Protein AF-A0AAV8UJL8-F1 (afdb_monomer_lite)

Secondary structure (DSSP, 8-state):
--------------HHHHHHHHHHHHHHHHHHHHH-HHHHHHHHHHHHTT----GGGEEEE---TT-SEEE-TTS-EEEETTT--SHHHHHHHHHHHHHHHHHHHHH---TTSHHHHHHHHHHHHHHSSTT-HHHHHHTT----TTHHHHHHHHHHHHHHHT-GGGTTS-HHHHHHHHHHHHHH--TTSSS--

Foldseek 3Di:
DDDDDDDPDPPDDDPVRQVVLQVVLVVLLVCLCVPPPLLVVLQVQCVVLVNHDDSVLEGEDADDLLDQWAQDPVRGIYGHSVNQDDSLSSQLSSQLRSLVSNCCRNVVQDLLALLSLLLSLLQSLQASCCQPPVNVVVVVNPDDPCSSLVSSLVRSLSVSVPDPSPPVDRSNVSNVVNNVVSNPPNPPDPHRD

Organism: NCBI:txid101924

pLDDT: mean 88.95, std 16.03, range [29.56, 98.69]

Structure (mmCIF, N/CA/C/O backbone):
data_AF-A0AAV8UJL8-F1
#
_entry.id   AF-A0AAV8UJL8-F1
#
loop_
_atom_site.group_PDB
_atom_site.id
_atom_site.type_symbol
_atom_site.label_atom_id
_atom_site.label_alt_id
_atom_site.label_comp_id
_atom_site.label_asym_id
_atom_site.label_entity_id
_atom_site.label_seq_id
_atom_site.pdbx_PDB_ins_code
_atom_site.Cartn_x
_atom_site.Cartn_y
_atom_site.Cartn_z
_atom_site.occupancy
_atom_site.B_iso_or_equiv
_atom_site.auth_seq_id
_atom_site.auth_comp_id
_atom_site.auth_asym_id
_atom_site.auth_atom_id
_atom_site.pdbx_PDB_model_num
ATOM 1 N N . MET A 1 1 ? 43.374 5.672 29.279 1.00 34.59 1 MET A N 1
ATOM 2 C CA . MET A 1 1 ? 42.646 6.904 28.907 1.00 34.59 1 MET A CA 1
ATOM 3 C C . MET A 1 1 ? 42.048 6.621 27.535 1.00 34.59 1 MET A C 1
ATOM 5 O O . MET A 1 1 ? 42.810 6.503 26.591 1.00 34.59 1 MET A O 1
ATOM 9 N N . SER A 1 2 ? 40.849 6.029 27.505 1.00 35.47 2 SER A N 1
ATOM 10 C CA . SER A 1 2 ? 39.562 6.720 27.250 1.00 35.47 2 SER A CA 1
ATOM 11 C C . SER A 1 2 ? 39.528 7.227 25.806 1.00 35.47 2 SER A C 1
ATOM 13 O O . SER A 1 2 ? 40.303 8.110 25.477 1.00 35.47 2 SER A O 1
ATOM 15 N N . GLY A 1 3 ? 38.774 6.645 24.879 1.00 29.56 3 GLY A N 1
ATOM 16 C CA . GLY A 1 3 ? 37.312 6.516 24.801 1.00 29.56 3 GLY A CA 1
ATOM 17 C C . GLY A 1 3 ? 36.949 6.729 23.311 1.00 29.56 3 GLY A C 1
ATOM 18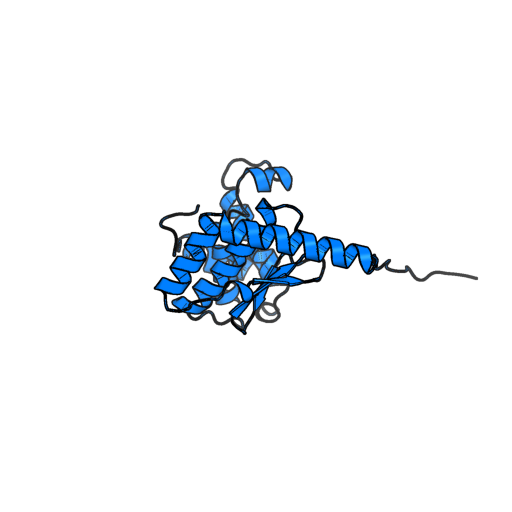 O O . GLY A 1 3 ? 37.792 7.186 22.552 1.00 29.56 3 GLY A O 1
ATOM 19 N N . GLY A 1 4 ? 35.778 6.411 22.782 1.00 30.20 4 GLY A N 1
ATOM 20 C CA . GLY A 1 4 ? 34.559 5.876 23.353 1.00 30.20 4 GLY A CA 1
ATOM 21 C C . GLY A 1 4 ? 33.731 5.254 22.225 1.00 30.20 4 GLY A C 1
ATOM 22 O O . GLY A 1 4 ? 33.825 5.650 21.067 1.00 30.20 4 GLY A O 1
ATOM 23 N N . GLU A 1 5 ? 32.954 4.248 22.593 1.00 33.75 5 GLU A N 1
ATOM 24 C CA . GLU A 1 5 ? 32.043 3.525 21.718 1.00 33.75 5 GLU A CA 1
ATOM 25 C C . GLU A 1 5 ? 30.691 4.251 21.721 1.00 33.75 5 GLU A C 1
ATOM 27 O O . GLU A 1 5 ? 30.054 4.402 22.773 1.00 33.75 5 GLU A O 1
ATOM 32 N N . GLU A 1 6 ? 30.276 4.770 20.564 1.00 34.97 6 GLU A N 1
ATOM 33 C CA . GLU A 1 6 ? 28.964 5.392 20.389 1.00 34.97 6 GLU A CA 1
ATOM 34 C C . GLU A 1 6 ? 27.868 4.328 20.513 1.00 34.97 6 GLU A C 1
ATOM 36 O O . GLU A 1 6 ? 27.565 3.566 19.596 1.00 34.97 6 GLU A O 1
ATOM 41 N N . ARG A 1 7 ? 27.249 4.284 21.695 1.00 37.88 7 ARG A N 1
ATOM 42 C CA . ARG A 1 7 ? 26.023 3.530 21.956 1.00 37.88 7 ARG A CA 1
ATOM 43 C C . ARG A 1 7 ? 24.888 4.070 21.085 1.00 37.88 7 ARG A C 1
ATOM 45 O O . ARG A 1 7 ? 24.269 5.081 21.419 1.00 37.88 7 ARG A O 1
ATOM 52 N N . HIS A 1 8 ? 24.555 3.330 20.031 1.00 34.75 8 HIS A N 1
ATOM 53 C CA . HIS A 1 8 ? 23.239 3.375 19.401 1.00 34.75 8 HIS A CA 1
ATOM 54 C C . HIS A 1 8 ? 22.172 3.098 20.474 1.00 34.75 8 HIS A C 1
ATOM 56 O O . HIS A 1 8 ? 22.005 1.969 20.936 1.00 34.75 8 HIS A O 1
ATOM 62 N N . LYS A 1 9 ? 21.457 4.140 20.908 1.00 33.69 9 LYS A N 1
ATOM 63 C CA . LYS A 1 9 ? 20.280 3.991 21.767 1.00 33.69 9 LYS A CA 1
ATOM 64 C C . LYS A 1 9 ? 19.162 3.354 20.944 1.00 33.69 9 LYS A C 1
ATOM 66 O O . LYS A 1 9 ? 18.449 4.046 20.224 1.00 33.69 9 LYS A O 1
ATOM 71 N N . VAL A 1 10 ? 19.001 2.039 21.067 1.00 41.28 10 VAL A N 1
ATOM 72 C CA . VAL A 1 10 ? 17.728 1.380 20.764 1.00 41.28 10 VAL A CA 1
ATOM 73 C C . VAL A 1 10 ? 16.716 1.970 21.742 1.00 41.28 10 VAL A C 1
ATOM 75 O O . VAL A 1 10 ? 16.825 1.759 22.949 1.00 41.28 10 VAL A O 1
ATOM 78 N N . TYR A 1 11 ? 15.786 2.783 21.245 1.00 41.38 11 TYR A N 1
ATOM 79 C CA . TYR A 1 11 ? 14.644 3.246 22.029 1.00 41.38 11 TYR A CA 1
ATOM 80 C C . TYR A 1 11 ? 13.774 2.016 22.321 1.00 41.38 11 TYR A C 1
ATOM 82 O O . TYR A 1 11 ? 12.950 1.620 21.505 1.00 41.38 11 TYR A O 1
ATOM 90 N N . GLN A 1 12 ? 14.029 1.353 23.448 1.00 47.81 12 GLN A N 1
ATOM 91 C CA . GLN A 1 12 ? 13.168 0.292 23.955 1.00 47.81 12 GLN A CA 1
ATOM 92 C C . GLN A 1 12 ? 11.939 0.963 24.569 1.00 47.81 12 GLN A C 1
ATOM 94 O O . GLN A 1 12 ? 12.034 1.643 25.592 1.00 47.81 12 GLN A O 1
ATOM 99 N N . THR A 1 13 ? 10.796 0.839 23.904 1.00 57.44 13 THR A N 1
ATOM 100 C CA . THR A 1 13 ? 9.491 1.135 24.495 1.00 57.44 13 THR A CA 1
ATOM 101 C C . THR A 1 13 ? 9.203 0.107 25.593 1.00 57.44 13 THR A C 1
ATOM 103 O O . THR A 1 13 ? 9.674 -1.029 25.535 1.00 57.44 13 THR A O 1
ATOM 106 N N . SER A 1 14 ? 8.522 0.515 26.668 1.00 68.88 14 SER A N 1
ATOM 107 C CA . SER A 1 14 ? 8.181 -0.414 27.751 1.00 68.88 14 SER A CA 1
ATOM 108 C C . SER A 1 14 ? 7.112 -1.413 27.283 1.00 68.88 14 SER A C 1
ATOM 110 O O . SER A 1 14 ? 6.285 -1.045 26.446 1.00 68.88 14 SER A O 1
ATOM 112 N N . PRO A 1 15 ? 7.041 -2.627 27.864 1.00 72.62 15 PRO A N 1
ATOM 113 C CA . PRO A 1 15 ? 5.999 -3.605 27.531 1.00 72.62 15 PRO A CA 1
ATOM 114 C C . PRO A 1 15 ? 4.567 -3.043 27.621 1.00 72.62 15 PRO A C 1
ATOM 116 O O . PRO A 1 15 ? 3.719 -3.346 26.788 1.00 72.62 15 PRO A O 1
ATOM 119 N N . GLU A 1 16 ? 4.310 -2.152 28.584 1.00 71.94 16 GLU A N 1
ATOM 120 C CA . GLU A 1 16 ? 3.024 -1.452 28.726 1.00 71.94 16 GLU A CA 1
ATOM 121 C C . GLU A 1 16 ? 2.759 -0.432 27.604 1.00 71.94 16 GLU A C 1
ATOM 123 O O . GLU A 1 16 ? 1.610 -0.180 27.235 1.00 71.94 16 GLU A O 1
ATOM 128 N N . GLY A 1 17 ? 3.810 0.208 27.080 1.00 77.25 17 GLY A N 1
ATOM 129 C CA . GLY A 1 17 ? 3.713 1.103 25.928 1.00 77.25 17 GLY A CA 1
ATOM 130 C C . GLY A 1 17 ? 3.365 0.332 24.658 1.00 77.25 17 GLY A C 1
ATOM 131 O O . GLY A 1 17 ? 2.500 0.765 23.896 1.00 77.25 17 GLY A O 1
ATOM 132 N N . ASP A 1 18 ? 3.973 -0.839 24.487 1.00 84.06 18 ASP A N 1
ATOM 133 C CA . ASP A 1 18 ? 3.747 -1.731 23.350 1.00 84.06 18 ASP A CA 1
ATOM 134 C C . ASP A 1 18 ? 2.306 -2.259 23.328 1.00 84.06 18 ASP A C 1
ATOM 136 O O . ASP A 1 18 ? 1.616 -2.180 22.308 1.00 84.06 18 ASP A O 1
ATOM 140 N N . GLU A 1 19 ? 1.788 -2.691 24.479 1.00 91.62 19 GLU A N 1
ATOM 141 C CA . GLU A 1 19 ? 0.403 -3.159 24.606 1.00 91.62 19 GLU A CA 1
ATOM 142 C C . GLU A 1 19 ? -0.624 -2.063 24.265 1.00 91.62 19 GLU A C 1
ATOM 144 O O . GLU A 1 19 ? -1.629 -2.317 23.587 1.00 91.62 19 GLU A O 1
ATOM 149 N N . LYS A 1 20 ? -0.364 -0.812 24.672 1.00 94.81 20 LYS A N 1
ATOM 150 C CA . LYS A 1 20 ? -1.228 0.334 24.339 1.00 94.81 20 LYS A CA 1
ATOM 151 C C . LYS A 1 20 ? -1.249 0.621 22.841 1.00 94.81 20 LYS A C 1
ATOM 153 O O . LYS A 1 20 ? -2.326 0.868 22.291 1.00 94.81 20 LYS A O 1
ATOM 158 N N . LEU A 1 21 ? -0.091 0.585 22.181 1.00 95.81 21 LEU A N 1
ATOM 159 C CA . LEU A 1 21 ? 0.015 0.793 20.735 1.00 95.81 21 LEU A CA 1
ATOM 160 C C . LEU A 1 21 ? -0.731 -0.301 19.967 1.00 95.81 21 LEU A C 1
ATOM 162 O O . LEU A 1 21 ? -1.520 0.008 19.072 1.00 95.81 21 LEU A O 1
ATOM 166 N N . LEU A 1 22 ? -0.549 -1.565 20.356 1.00 96.81 22 LEU A N 1
ATOM 167 C CA . LEU A 1 22 ? -1.269 -2.701 19.776 1.00 96.81 22 LEU A CA 1
ATOM 168 C C . LEU A 1 22 ? -2.784 -2.548 19.937 1.00 96.81 22 LEU A C 1
ATOM 170 O O . LEU A 1 22 ? -3.518 -2.603 18.951 1.00 96.81 22 LEU A O 1
ATOM 174 N N . THR A 1 23 ? -3.254 -2.269 21.154 1.00 97.50 23 THR A N 1
ATOM 175 C CA . THR A 1 23 ? -4.683 -2.070 21.445 1.00 97.50 23 THR A CA 1
ATOM 176 C C . THR A 1 23 ? -5.277 -0.941 20.603 1.00 97.50 23 THR A C 1
ATOM 178 O O . THR A 1 23 ? -6.363 -1.070 20.028 1.00 97.50 23 THR A O 1
ATOM 181 N N . GLN A 1 24 ? -4.554 0.173 20.483 1.00 98.06 24 GLN A N 1
ATOM 182 C CA . GLN A 1 24 ? -4.994 1.316 19.693 1.00 98.06 24 GLN A CA 1
ATOM 183 C C . GLN A 1 24 ? -5.024 1.001 18.190 1.00 98.06 24 GLN A C 1
ATOM 185 O O . GLN A 1 24 ? -5.982 1.381 17.508 1.00 98.06 24 GLN A O 1
ATOM 190 N N . CYS A 1 25 ? -4.024 0.283 17.678 1.00 98.38 25 CYS A N 1
ATOM 191 C CA . CYS A 1 25 ? -3.993 -0.171 16.292 1.00 98.38 25 CYS A CA 1
ATOM 192 C C . CYS A 1 25 ? -5.176 -1.096 15.984 1.00 98.38 25 CYS A C 1
ATOM 194 O O . CYS A 1 25 ? -5.884 -0.864 15.006 1.00 98.38 25 CYS A O 1
ATOM 196 N N . MET A 1 26 ? -5.466 -2.070 16.853 1.00 98.31 26 MET A N 1
ATOM 197 C CA . MET A 1 26 ? -6.594 -2.997 16.683 1.00 98.31 26 MET A CA 1
ATOM 198 C C . MET A 1 26 ? -7.935 -2.252 16.657 1.00 98.31 26 MET A C 1
ATOM 200 O O . MET A 1 26 ? -8.765 -2.495 15.783 1.00 98.31 26 MET A O 1
ATOM 204 N N . LYS A 1 27 ? -8.117 -1.249 17.528 1.00 98.44 27 LYS A N 1
ATOM 205 C CA . LYS A 1 27 ? -9.301 -0.375 17.504 1.00 98.44 27 LYS A CA 1
ATOM 206 C C . LYS A 1 27 ? -9.439 0.382 16.179 1.00 98.44 27 LYS A C 1
ATOM 208 O O . LYS A 1 27 ? -10.543 0.475 15.637 1.00 98.44 27 LYS A O 1
ATOM 213 N N . TRP A 1 28 ? -8.346 0.943 15.660 1.00 98.69 28 TRP A N 1
ATOM 214 C CA . TRP A 1 28 ? -8.361 1.637 14.369 1.00 98.69 28 TRP A CA 1
ATOM 215 C C . TRP A 1 28 ? -8.604 0.683 13.200 1.00 98.69 28 TRP A C 1
ATOM 217 O O . TRP A 1 28 ? -9.363 1.032 12.294 1.00 98.69 28 TRP A O 1
ATOM 227 N N . ARG A 1 29 ? -8.026 -0.521 13.235 1.00 98.56 29 ARG A N 1
ATOM 228 C CA . ARG A 1 29 ? -8.275 -1.590 12.265 1.00 98.56 29 ARG A CA 1
ATOM 229 C C . ARG A 1 29 ? -9.763 -1.925 12.208 1.00 98.56 29 ARG A C 1
ATOM 231 O O . ARG A 1 29 ? -10.359 -1.846 11.139 1.00 98.56 29 ARG A O 1
ATOM 238 N N . ASP A 1 30 ? -10.380 -2.222 13.348 1.00 98.56 30 ASP A N 1
ATOM 239 C CA . ASP A 1 30 ? -11.796 -2.614 13.413 1.00 98.56 30 ASP A CA 1
ATOM 240 C C . ASP A 1 30 ? -12.714 -1.495 12.923 1.00 98.56 30 ASP A C 1
ATOM 242 O O . ASP A 1 30 ? -13.712 -1.717 12.232 1.00 98.56 30 ASP A O 1
ATOM 246 N N . GLN A 1 31 ? -12.362 -0.252 13.249 1.00 98.56 31 GLN A N 1
ATOM 247 C CA . GLN A 1 31 ? -13.075 0.905 12.741 1.00 98.56 31 GLN A CA 1
ATOM 248 C C . GLN A 1 31 ? -12.917 1.064 11.221 1.00 98.56 31 GLN A C 1
ATOM 250 O O . GLN A 1 31 ? -13.910 1.394 10.570 1.00 98.56 31 GLN A O 1
ATOM 255 N N . ALA A 1 32 ? -11.729 0.826 10.659 1.00 98.56 32 ALA A N 1
ATOM 256 C CA . ALA A 1 32 ? -11.491 0.882 9.217 1.00 98.56 32 ALA A CA 1
ATOM 257 C C . ALA A 1 32 ? -12.317 -0.188 8.487 1.00 98.56 32 ALA A C 1
ATOM 259 O O . ALA A 1 32 ? -13.111 0.153 7.615 1.00 98.56 32 ALA A O 1
ATOM 260 N N . LEU A 1 33 ? -12.253 -1.445 8.935 1.00 98.50 33 LEU A N 1
ATOM 261 C CA . LEU A 1 33 ? -13.049 -2.557 8.396 1.00 98.50 33 LEU A CA 1
ATOM 262 C C . LEU A 1 33 ? -14.559 -2.254 8.397 1.00 98.50 33 LEU A C 1
ATOM 264 O O . LEU A 1 33 ? -15.284 -2.550 7.445 1.00 98.50 33 LEU A O 1
ATOM 268 N N . ARG A 1 34 ? -15.053 -1.617 9.464 1.00 98.25 34 ARG A N 1
ATOM 269 C CA . ARG A 1 34 ? -16.485 -1.350 9.642 1.00 98.25 34 ARG A CA 1
ATOM 270 C C . ARG A 1 34 ? -16.995 -0.084 8.955 1.00 98.25 34 ARG A C 1
ATOM 272 O O . ARG A 1 34 ? -18.180 -0.023 8.628 1.00 98.25 34 ARG A O 1
ATOM 279 N N . LYS A 1 35 ? -16.173 0.958 8.823 1.00 98.00 35 LYS A N 1
ATOM 280 C CA . LYS A 1 35 ? -16.638 2.293 8.400 1.00 98.00 35 LYS A CA 1
ATOM 281 C C . LYS A 1 35 ? -15.983 2.817 7.131 1.00 98.00 35 LYS A C 1
ATOM 283 O O . LYS A 1 35 ? -16.592 3.662 6.477 1.00 98.00 35 LYS A O 1
ATOM 288 N N . ASP A 1 36 ? -14.767 2.389 6.814 1.00 98.31 36 ASP A N 1
ATOM 289 C CA . ASP A 1 36 ? -14.050 2.918 5.662 1.00 98.31 36 ASP A CA 1
ATOM 290 C C . ASP A 1 36 ? -14.559 2.256 4.376 1.00 98.31 36 ASP A C 1
ATOM 292 O O . ASP A 1 36 ? -14.513 1.036 4.208 1.00 98.31 36 ASP A O 1
ATOM 296 N N . ARG A 1 37 ? -15.100 3.075 3.471 1.00 97.81 37 ARG A N 1
ATOM 297 C CA . ARG A 1 37 ? -15.728 2.591 2.236 1.00 97.81 37 ARG A CA 1
ATOM 298 C C . ARG A 1 37 ? -14.714 2.000 1.266 1.00 97.81 37 ARG A C 1
ATOM 300 O O . ARG A 1 37 ? -15.053 1.047 0.572 1.00 97.81 37 ARG A O 1
ATOM 307 N N . THR A 1 38 ? -13.495 2.531 1.234 1.00 98.00 38 THR A N 1
ATOM 308 C CA . THR A 1 38 ? -12.428 2.037 0.361 1.00 98.00 38 THR A CA 1
ATOM 309 C C . THR A 1 38 ? -11.937 0.681 0.853 1.00 98.00 38 THR A C 1
ATOM 311 O O . THR A 1 38 ? -11.812 -0.246 0.058 1.00 98.00 38 THR A O 1
ATOM 314 N N . VAL A 1 39 ? -11.756 0.521 2.168 1.00 98.50 39 VAL A N 1
ATOM 315 C CA . VAL A 1 39 ? -11.429 -0.780 2.775 1.00 98.50 39 VAL A CA 1
ATOM 316 C C . VAL A 1 39 ? -12.510 -1.812 2.450 1.00 98.50 39 VAL A C 1
ATOM 318 O O . VAL A 1 39 ? -12.205 -2.872 1.909 1.00 98.50 39 VAL A O 1
ATOM 321 N N . GLN A 1 40 ? -13.784 -1.496 2.702 1.00 98.50 40 GLN A N 1
ATOM 322 C CA . GLN A 1 40 ? -14.902 -2.401 2.396 1.00 98.50 40 GLN A CA 1
ATOM 323 C C . GLN A 1 40 ? -14.947 -2.793 0.918 1.00 98.50 40 GLN A C 1
ATOM 325 O O . GLN A 1 40 ? -15.150 -3.962 0.588 1.00 98.50 40 GLN A O 1
ATOM 330 N N . PHE A 1 41 ? -14.733 -1.823 0.031 1.00 98.31 41 PHE A N 1
ATOM 331 C CA . PHE A 1 41 ? -14.686 -2.049 -1.405 1.00 98.31 41 PHE A CA 1
ATOM 332 C C . PHE A 1 41 ? -13.557 -3.004 -1.809 1.00 98.31 41 PHE A C 1
ATOM 334 O O . PHE A 1 41 ? -13.769 -3.878 -2.651 1.00 98.31 41 PHE A O 1
ATOM 341 N N . MET A 1 42 ? -12.377 -2.891 -1.198 1.00 98.38 42 MET A N 1
ATOM 342 C CA . MET A 1 42 ? -11.259 -3.791 -1.482 1.00 98.38 42 MET A CA 1
ATOM 343 C C . MET A 1 42 ? -11.561 -5.234 -1.071 1.00 98.38 42 MET A C 1
ATOM 345 O O . MET A 1 42 ? -11.364 -6.139 -1.878 1.00 98.38 42 MET A O 1
ATOM 349 N N . PHE A 1 43 ? -12.140 -5.461 0.113 1.00 98.31 43 PHE A N 1
ATOM 350 C CA . PHE A 1 43 ? -12.587 -6.802 0.522 1.00 98.31 43 PHE A CA 1
ATOM 351 C C . PHE A 1 43 ? -13.639 -7.386 -0.433 1.00 98.31 43 PHE A C 1
ATOM 353 O O . PHE A 1 43 ? -13.564 -8.556 -0.804 1.00 98.31 43 PHE A O 1
ATOM 360 N N . GLN A 1 44 ? -14.595 -6.571 -0.887 1.00 97.94 44 GLN A N 1
ATOM 361 C CA . GLN A 1 44 ? -15.586 -6.997 -1.883 1.00 97.94 44 GLN A CA 1
ATOM 362 C C . GLN A 1 44 ? -14.950 -7.309 -3.242 1.00 97.94 44 GLN A C 1
ATOM 364 O O . GLN A 1 44 ? -15.420 -8.185 -3.964 1.00 97.94 44 GLN A O 1
ATOM 369 N N . SER A 1 45 ? -13.903 -6.583 -3.623 1.00 98.00 45 SER A N 1
ATOM 370 C CA . SER A 1 45 ? -13.196 -6.785 -4.890 1.00 98.00 45 SER A CA 1
ATOM 371 C C . SER A 1 45 ? -12.354 -8.057 -4.871 1.00 98.00 45 SER A C 1
ATOM 373 O O . SER A 1 45 ? -12.431 -8.835 -5.815 1.00 98.00 45 SER A O 1
ATOM 375 N N . LEU A 1 46 ? -11.661 -8.328 -3.763 1.00 97.62 46 LEU A N 1
ATOM 376 C CA . LEU A 1 46 ? -10.989 -9.604 -3.502 1.00 97.62 46 LEU A CA 1
ATOM 377 C C . LEU A 1 46 ? -11.966 -10.786 -3.573 1.00 97.62 46 LEU A C 1
ATOM 379 O O . LEU A 1 46 ? -11.722 -11.761 -4.280 1.00 97.62 46 LEU A O 1
ATOM 383 N N . ALA A 1 47 ? -13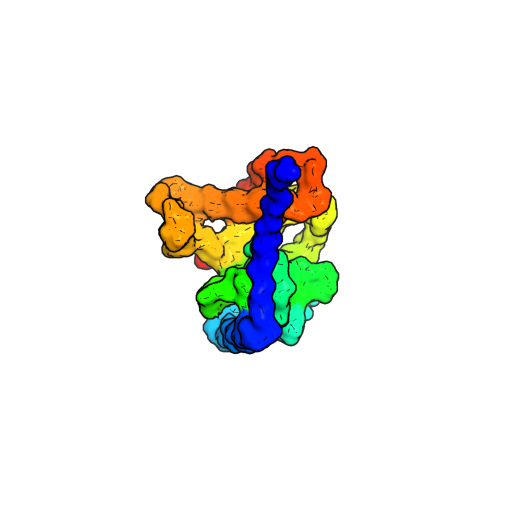.123 -10.677 -2.912 1.00 97.19 47 ALA A N 1
ATOM 384 C CA . ALA A 1 47 ? -14.150 -11.717 -2.966 1.00 97.19 47 ALA A CA 1
ATOM 385 C C . ALA A 1 47 ? -14.661 -11.960 -4.400 1.00 97.19 47 ALA A C 1
ATOM 387 O O . ALA A 1 47 ? -14.774 -13.108 -4.825 1.00 97.19 47 ALA A O 1
ATOM 388 N N . ARG A 1 48 ? -14.914 -10.893 -5.172 1.00 96.81 48 ARG A N 1
ATOM 389 C CA . ARG A 1 48 ? -15.343 -10.992 -6.581 1.00 96.81 48 ARG A CA 1
ATOM 390 C C . ARG A 1 48 ? -14.275 -11.587 -7.499 1.00 96.81 48 ARG A C 1
ATOM 392 O O . ARG A 1 48 ? -14.632 -12.262 -8.457 1.00 96.81 48 ARG A O 1
ATOM 399 N N . ALA A 1 49 ? -12.998 -11.360 -7.203 1.00 95.56 49 ALA A N 1
ATOM 400 C CA . ALA A 1 49 ? -11.875 -11.949 -7.928 1.00 95.56 49 ALA A CA 1
ATOM 401 C C . ALA A 1 49 ? -11.588 -13.413 -7.531 1.00 95.56 49 ALA A C 1
ATOM 403 O O . ALA A 1 49 ? -10.722 -14.045 -8.124 1.00 95.56 49 ALA A O 1
ATOM 404 N N . GLY A 1 50 ? -12.315 -13.972 -6.554 1.00 95.31 50 GLY A N 1
ATOM 405 C CA . GLY A 1 50 ? -12.154 -15.361 -6.111 1.00 95.31 50 GLY A CA 1
ATOM 406 C C . GLY A 1 50 ? -11.120 -15.568 -4.997 1.00 95.31 50 GLY A C 1
ATOM 407 O O . GLY A 1 50 ? -10.874 -16.704 -4.604 1.00 95.31 50 GLY A O 1
ATOM 408 N N . CYS A 1 51 ? -10.561 -14.498 -4.432 1.00 92.81 51 CYS A N 1
ATOM 409 C CA . CYS A 1 51 ? -9.555 -14.522 -3.365 1.00 92.81 51 CYS A CA 1
ATOM 410 C C . CYS A 1 51 ? -10.106 -13.920 -2.073 1.00 92.81 51 CYS A C 1
ATOM 412 O O . CYS A 1 51 ? -9.654 -12.888 -1.582 1.00 92.81 51 CYS A O 1
ATOM 414 N N . THR A 1 52 ? -11.126 -14.569 -1.511 1.00 93.06 52 THR A N 1
ATOM 415 C CA . THR A 1 52 ? -11.743 -14.100 -0.265 1.00 93.06 52 THR A CA 1
ATOM 416 C C . THR A 1 52 ? -10.720 -14.089 0.871 1.00 93.06 52 THR A C 1
ATOM 418 O O . THR A 1 52 ? -10.157 -15.126 1.219 1.00 93.06 52 THR A O 1
ATOM 421 N N . MET A 1 53 ? -10.531 -12.922 1.488 1.00 93.38 53 MET A N 1
ATOM 422 C CA . MET A 1 53 ? -9.682 -12.752 2.662 1.00 93.38 53 MET A CA 1
ATOM 423 C C . MET A 1 53 ? -10.559 -12.511 3.901 1.00 93.38 53 MET A C 1
ATOM 425 O O . MET A 1 53 ? -11.271 -11.505 3.945 1.00 93.38 53 MET A O 1
ATOM 429 N N . PRO A 1 54 ? -10.526 -13.397 4.913 1.00 95.19 54 PRO A N 1
ATOM 430 C CA . PRO A 1 54 ? -11.179 -13.144 6.193 1.00 95.19 54 PRO A CA 1
ATOM 431 C C . PRO A 1 54 ? -10.598 -11.898 6.865 1.00 95.19 54 PRO A C 1
ATOM 433 O O . PRO A 1 54 ? -9.386 -11.671 6.827 1.00 95.19 54 PRO A O 1
ATOM 436 N N . THR A 1 55 ? -11.439 -11.096 7.513 1.00 95.94 55 THR A N 1
ATOM 437 C CA . THR A 1 55 ? -11.004 -9.856 8.173 1.00 95.94 55 THR A CA 1
ATOM 438 C C . THR A 1 55 ? -10.023 -10.099 9.318 1.00 95.94 55 THR A C 1
ATOM 440 O O . THR A 1 55 ? -9.203 -9.239 9.626 1.00 95.94 55 THR A O 1
ATOM 443 N N . GLU A 1 56 ? -10.048 -11.294 9.903 1.00 96.44 56 GLU A N 1
ATOM 444 C CA . GLU A 1 56 ? -9.162 -11.754 10.974 1.00 96.44 56 GLU A CA 1
ATOM 445 C C . GLU A 1 56 ? -7.714 -11.910 10.496 1.00 96.44 56 GLU A C 1
ATOM 447 O O . GLU A 1 56 ? -6.794 -11.890 11.311 1.00 96.44 56 GLU A O 1
ATOM 452 N N . ARG A 1 57 ? -7.497 -12.024 9.177 1.00 96.44 57 ARG A N 1
ATOM 453 C CA . ARG A 1 57 ? -6.158 -12.017 8.576 1.00 96.44 57 ARG A CA 1
ATOM 454 C C . ARG A 1 57 ? -5.539 -10.624 8.500 1.00 96.44 57 ARG A C 1
ATOM 456 O O . ARG A 1 57 ? -4.383 -10.515 8.104 1.00 96.44 57 ARG A O 1
ATOM 463 N N . VAL A 1 58 ? -6.272 -9.582 8.895 1.00 98.12 58 VAL A N 1
ATOM 464 C CA . VAL A 1 58 ? -5.722 -8.246 9.126 1.00 98.12 58 VAL A CA 1
ATOM 465 C C . VAL A 1 58 ? -5.447 -8.076 10.613 1.00 98.12 58 VAL A C 1
ATOM 467 O O . VAL A 1 58 ? -6.363 -8.115 11.442 1.00 98.12 58 VAL A O 1
ATOM 470 N N . TRP A 1 59 ? -4.193 -7.854 10.985 1.00 96.88 59 TRP A N 1
ATOM 471 C CA . TRP A 1 59 ? -3.815 -7.778 12.393 1.00 96.88 59 TRP A CA 1
ATOM 472 C C . TRP A 1 59 ? -2.678 -6.792 12.650 1.00 96.88 59 TRP A C 1
ATOM 474 O O . TRP A 1 59 ? -1.983 -6.370 11.730 1.00 96.88 59 TRP A O 1
ATOM 484 N N . CYS A 1 60 ? -2.540 -6.377 13.909 1.00 97.62 60 CYS A N 1
ATOM 485 C CA . CYS A 1 60 ? -1.556 -5.384 14.323 1.00 97.62 60 CYS A CA 1
ATOM 486 C C . CYS A 1 60 ? -0.378 -6.018 15.059 1.00 97.62 60 CYS A C 1
ATOM 488 O O . CYS A 1 60 ? -0.588 -6.809 15.977 1.00 97.62 60 CYS A O 1
ATOM 490 N N . GLU A 1 61 ? 0.841 -5.610 14.717 1.00 95.62 61 GLU A N 1
ATOM 491 C CA . GLU A 1 61 ? 2.074 -6.111 15.331 1.00 95.62 61 GLU A CA 1
ATOM 492 C C . GLU A 1 61 ? 3.120 -5.004 15.505 1.00 95.62 61 GLU A C 1
ATOM 494 O O . GLU A 1 61 ? 3.007 -3.928 14.918 1.00 95.62 61 GLU A O 1
ATOM 499 N N . HIS A 1 62 ? 4.167 -5.283 16.284 1.00 94.94 62 HIS A N 1
ATOM 500 C CA . HIS A 1 62 ? 5.351 -4.428 16.354 1.00 94.94 62 HIS A CA 1
ATOM 501 C C . HIS A 1 62 ? 6.309 -4.735 15.201 1.00 94.94 62 H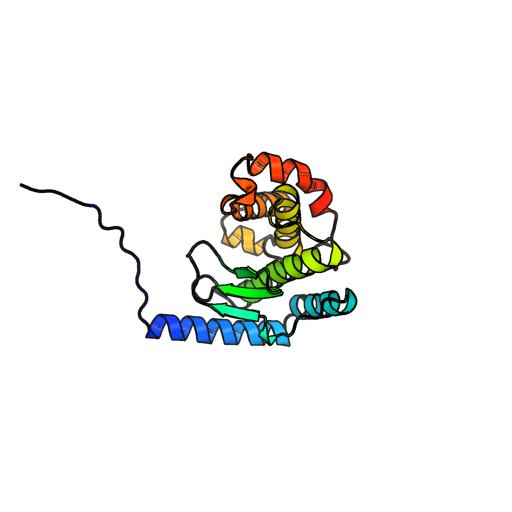IS A C 1
ATOM 503 O O . HIS A 1 62 ? 6.763 -5.867 15.052 1.00 94.94 62 HIS A O 1
ATOM 509 N N . CYS A 1 63 ? 6.664 -3.712 14.425 1.00 93.12 63 CYS A N 1
ATOM 510 C CA . CYS A 1 63 ? 7.535 -3.837 13.258 1.00 93.12 63 CYS A CA 1
ATOM 511 C C . CYS A 1 63 ? 8.812 -2.998 13.381 1.00 93.12 63 CYS A C 1
ATOM 513 O O . CYS A 1 63 ? 8.931 -2.100 14.217 1.00 93.12 63 CYS A O 1
ATOM 515 N N . SER A 1 64 ? 9.743 -3.212 12.447 1.00 89.56 64 SER A N 1
ATOM 516 C CA . SER A 1 64 ? 10.845 -2.275 12.192 1.00 89.56 64 SER A CA 1
ATOM 517 C C . SER A 1 64 ? 10.319 -0.847 11.940 1.00 89.56 64 SER A C 1
ATOM 519 O O . SER A 1 64 ? 9.298 -0.709 11.262 1.00 89.56 64 SER A O 1
ATOM 521 N N . PRO A 1 65 ? 11.007 0.224 12.394 1.00 84.75 65 PRO A N 1
ATOM 522 C CA . PRO A 1 65 ? 10.565 1.620 12.235 1.00 84.75 65 PRO A CA 1
ATOM 523 C C . PRO A 1 65 ? 10.289 2.081 10.795 1.00 84.75 65 PRO A C 1
ATOM 525 O O . PRO A 1 65 ? 9.662 3.112 10.577 1.00 84.75 65 PRO A O 1
ATOM 528 N N . SER A 1 66 ? 10.786 1.351 9.796 1.00 83.44 66 SER A N 1
ATOM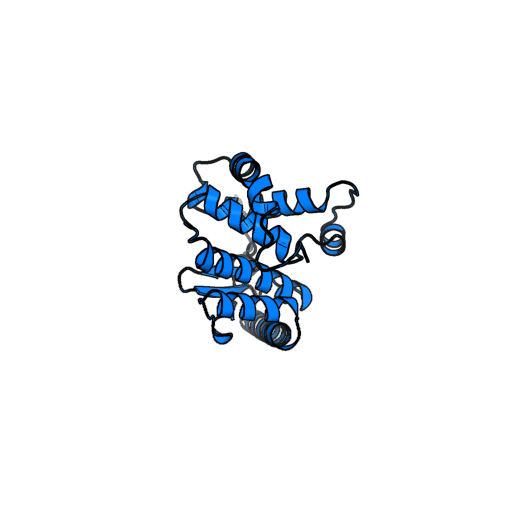 529 C CA . SER A 1 66 ? 10.639 1.691 8.379 1.00 83.44 66 SER A CA 1
ATOM 530 C C . SER A 1 66 ? 9.362 1.151 7.722 1.00 83.44 66 SER A C 1
ATOM 532 O O . SER A 1 66 ? 9.158 1.407 6.538 1.00 83.44 66 SER A O 1
ATOM 534 N N . LEU A 1 67 ? 8.537 0.376 8.437 1.00 88.31 67 LEU A N 1
ATOM 535 C CA . LEU A 1 67 ? 7.366 -0.313 7.881 1.00 88.31 67 LEU A CA 1
ATOM 536 C C . LEU A 1 67 ? 6.081 0.156 8.559 1.00 88.31 67 LEU A C 1
ATOM 538 O O . LEU A 1 67 ? 5.973 0.097 9.778 1.00 88.31 67 LEU A O 1
ATOM 542 N N . SER A 1 68 ? 5.086 0.582 7.785 1.00 92.94 68 SER A N 1
ATOM 543 C CA . SER A 1 68 ? 3.752 0.904 8.321 1.00 92.94 68 SER A CA 1
ATOM 544 C C . SER A 1 68 ? 2.786 -0.281 8.239 1.00 92.94 68 SER A C 1
ATOM 546 O O . SER A 1 68 ? 1.857 -0.359 9.040 1.00 92.94 68 SER A O 1
ATOM 548 N N . GLY A 1 69 ? 3.038 -1.224 7.332 1.00 95.69 69 GLY A N 1
ATOM 549 C CA . GLY A 1 69 ? 2.288 -2.461 7.154 1.00 95.69 69 GLY A CA 1
ATOM 550 C C . GLY A 1 69 ? 3.018 -3.425 6.218 1.00 95.69 69 GLY A C 1
ATOM 551 O O . GLY A 1 69 ? 4.172 -3.172 5.856 1.00 95.69 69 GLY A O 1
ATOM 552 N N . GLY A 1 70 ? 2.364 -4.536 5.881 1.00 95.62 70 GLY A N 1
ATOM 553 C CA . GLY A 1 70 ? 2.853 -5.478 4.876 1.00 95.62 70 GLY A CA 1
ATOM 554 C C . GLY A 1 70 ? 1.846 -6.573 4.518 1.00 95.62 70 GLY A C 1
ATOM 555 O O . GLY A 1 70 ? 1.165 -7.104 5.398 1.00 95.62 70 GLY A O 1
ATOM 556 N N . TYR A 1 71 ? 1.794 -6.941 3.239 1.00 96.69 71 TYR A N 1
ATOM 557 C CA . TYR A 1 71 ? 1.169 -8.162 2.730 1.00 96.69 71 TYR A CA 1
ATOM 558 C C . TYR A 1 71 ? 2.152 -9.336 2.786 1.00 96.69 71 TYR A C 1
ATOM 560 O O . TYR A 1 71 ? 3.324 -9.210 2.419 1.00 96.69 71 TYR A O 1
ATOM 568 N N . ARG A 1 72 ? 1.688 -10.488 3.273 1.00 92.31 72 ARG A N 1
ATOM 569 C CA . ARG A 1 72 ? 2.519 -11.674 3.509 1.00 92.31 72 ARG A CA 1
ATOM 570 C C . ARG A 1 72 ? 2.194 -12.813 2.545 1.00 92.31 72 ARG A C 1
ATOM 572 O O . ARG A 1 72 ? 1.048 -12.935 2.122 1.00 92.31 72 ARG A O 1
ATOM 579 N N . PRO A 1 73 ? 3.155 -13.722 2.279 1.00 88.19 73 PRO A N 1
ATOM 580 C CA . PRO A 1 73 ? 2.932 -14.875 1.400 1.00 88.19 73 PRO A CA 1
ATOM 581 C C . PRO A 1 73 ? 1.801 -15.821 1.832 1.00 88.19 73 PRO A C 1
ATOM 583 O O . PRO A 1 73 ? 1.303 -16.588 1.018 1.00 88.19 73 PRO A O 1
ATOM 586 N N . ASP A 1 74 ? 1.398 -15.801 3.106 1.00 90.62 74 ASP A N 1
ATOM 587 C CA . ASP A 1 74 ? 0.262 -16.584 3.613 1.00 90.62 74 ASP A CA 1
ATOM 588 C C . ASP A 1 74 ? -1.108 -15.927 3.337 1.00 90.62 74 ASP A C 1
ATOM 590 O O . ASP A 1 74 ? -2.155 -16.463 3.725 1.00 90.62 74 ASP A O 1
ATOM 594 N N . GLY A 1 75 ? -1.108 -14.772 2.667 1.00 91.88 75 GLY A N 1
ATOM 595 C CA . GLY A 1 75 ? -2.284 -13.976 2.353 1.00 91.88 75 GLY A CA 1
ATOM 596 C C . GLY A 1 75 ? -2.784 -13.127 3.523 1.00 91.88 75 GLY A C 1
ATOM 597 O O . GLY A 1 75 ? -3.960 -12.763 3.538 1.00 91.88 75 GLY A O 1
ATOM 598 N N . SER A 1 76 ? -1.957 -12.879 4.545 1.00 95.94 76 SER A N 1
ATOM 599 C CA . SER A 1 76 ? -2.294 -11.990 5.663 1.00 95.94 76 SER A CA 1
ATOM 600 C C . SER A 1 76 ? -1.794 -10.560 5.455 1.00 95.94 76 SER A C 1
ATOM 602 O O . SER A 1 76 ? -0.847 -10.306 4.709 1.00 95.94 76 SER A O 1
ATOM 604 N N . VAL A 1 77 ? -2.452 -9.617 6.133 1.00 98.12 77 VAL A N 1
ATOM 605 C CA . VAL A 1 77 ? -2.089 -8.199 6.158 1.00 98.12 77 VAL A CA 1
ATOM 606 C C . VAL A 1 77 ? -1.697 -7.811 7.576 1.00 98.12 77 VAL A C 1
ATOM 608 O O . VAL A 1 77 ? -2.458 -7.989 8.531 1.00 98.12 77 VAL A O 1
ATOM 611 N N . THR A 1 78 ? -0.525 -7.210 7.700 1.00 97.75 78 THR A N 1
ATOM 612 C CA . THR A 1 78 ? -0.008 -6.675 8.953 1.00 97.75 78 THR A CA 1
ATOM 613 C C . THR A 1 78 ? -0.086 -5.156 8.957 1.00 97.75 78 THR A C 1
ATOM 615 O O . THR A 1 78 ? 0.260 -4.500 7.978 1.00 97.75 78 THR A O 1
ATOM 618 N N . LEU A 1 79 ? -0.496 -4.591 10.090 1.00 98.25 79 LEU A N 1
ATOM 619 C CA . LEU A 1 79 ? -0.411 -3.168 10.403 1.00 98.25 79 LEU A CA 1
ATOM 620 C C . LEU A 1 79 ? 0.600 -2.963 11.534 1.00 98.25 79 LEU A C 1
ATOM 622 O O . LEU A 1 79 ? 0.490 -3.574 12.595 1.00 98.25 79 LEU A O 1
ATOM 626 N N . CYS A 1 80 ? 1.576 -2.089 11.331 1.00 97.12 80 CYS A N 1
ATOM 627 C CA . CYS A 1 80 ? 2.652 -1.885 12.293 1.00 97.12 80 CYS A CA 1
ATOM 628 C C . CYS A 1 80 ? 2.228 -0.882 13.366 1.00 97.12 80 CYS A C 1
ATOM 630 O O . CYS A 1 80 ? 2.272 0.332 13.143 1.00 97.12 80 CYS A O 1
ATOM 632 N N . SER A 1 81 ? 1.808 -1.371 14.534 1.00 97.12 81 SER A N 1
ATOM 633 C CA . SER A 1 81 ? 1.197 -0.561 15.600 1.00 97.12 81 SER A CA 1
ATOM 634 C C . SER A 1 81 ? 2.092 0.570 16.099 1.00 97.12 81 SER A C 1
ATOM 636 O O . SER A 1 81 ? 1.589 1.610 16.514 1.00 97.12 81 SER A O 1
ATOM 638 N N . ASN A 1 82 ? 3.411 0.391 16.029 1.00 95.12 82 ASN A N 1
ATOM 639 C CA . ASN A 1 82 ? 4.407 1.381 16.423 1.00 95.12 82 ASN A CA 1
ATOM 640 C C . ASN A 1 82 ? 4.698 2.448 15.354 1.00 95.12 82 ASN A C 1
ATOM 642 O O . ASN A 1 82 ? 5.367 3.432 15.660 1.00 95.12 82 ASN A O 1
ATOM 646 N N . ASN A 1 83 ? 4.185 2.285 14.130 1.00 94.56 83 ASN A N 1
ATOM 647 C CA . ASN A 1 83 ? 4.460 3.178 12.998 1.00 94.56 83 ASN A CA 1
ATOM 648 C C . ASN A 1 83 ? 3.189 3.779 12.368 1.00 94.56 83 ASN A C 1
ATOM 650 O O . ASN A 1 83 ? 3.272 4.724 11.578 1.00 94.56 83 ASN A O 1
ATOM 654 N N . VAL A 1 84 ? 2.005 3.275 12.725 1.00 94.56 84 VAL A N 1
ATOM 655 C CA . VAL A 1 84 ? 0.721 3.906 12.396 1.00 94.56 84 VAL A CA 1
ATOM 656 C C . VAL A 1 84 ? 0.336 4.926 13.468 1.00 94.56 84 VAL A C 1
ATOM 658 O O . VAL A 1 84 ? 0.451 4.677 14.662 1.00 94.56 84 VAL A O 1
ATOM 661 N N . PHE A 1 85 ? -0.139 6.100 13.050 1.00 93.75 85 PHE A N 1
ATOM 662 C CA . PHE A 1 85 ? -0.314 7.253 13.952 1.00 93.75 85 PHE A CA 1
ATOM 663 C C . PHE A 1 85 ? -1.715 7.874 13.916 1.00 93.75 85 PHE A C 1
ATOM 665 O O . PHE A 1 85 ? -1.989 8.836 14.630 1.00 93.75 85 PHE A O 1
ATOM 672 N N . SER A 1 86 ? -2.617 7.373 13.071 1.00 96.50 86 SER A N 1
ATOM 673 C CA . SER A 1 86 ? -3.999 7.851 13.022 1.00 96.50 86 SER A CA 1
ATOM 674 C C . SER A 1 86 ? -4.937 6.823 12.399 1.00 96.50 86 SER A C 1
ATOM 676 O O . SER A 1 86 ? -4.511 5.950 11.644 1.00 96.50 86 SER A O 1
ATOM 678 N N . GLN A 1 87 ? -6.240 6.993 12.640 1.00 97.81 87 GLN A N 1
ATOM 679 C CA . GLN A 1 87 ? -7.292 6.207 11.988 1.00 97.81 87 GLN A CA 1
ATOM 680 C C . GLN A 1 87 ? -7.200 6.251 10.456 1.00 97.81 87 GLN A C 1
ATOM 682 O O . GLN A 1 87 ? -7.437 5.240 9.797 1.00 97.81 87 GLN A O 1
ATOM 687 N N . LYS A 1 88 ? -6.887 7.428 9.900 1.00 96.12 88 LYS A N 1
ATOM 688 C CA . LYS A 1 88 ? -6.742 7.627 8.457 1.00 96.12 88 LYS A CA 1
ATOM 689 C C . LYS A 1 88 ? -5.532 6.860 7.926 1.00 96.12 88 LYS A C 1
ATOM 691 O O . LYS A 1 88 ? -5.673 6.133 6.955 1.00 96.12 88 LYS A O 1
ATOM 696 N N . HIS A 1 89 ? -4.389 6.969 8.608 1.00 95.94 89 HIS A N 1
ATOM 697 C C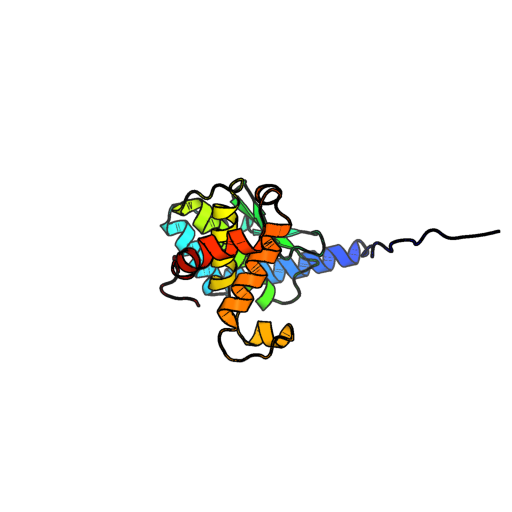A . HIS A 1 89 ? -3.175 6.256 8.218 1.00 95.94 89 HIS A CA 1
ATOM 698 C C . HIS A 1 89 ? -3.397 4.737 8.238 1.00 95.94 89 HIS A C 1
ATOM 700 O O . HIS A 1 89 ? -3.056 4.078 7.270 1.00 95.94 89 HIS A O 1
ATOM 706 N N . VAL A 1 90 ? -4.070 4.190 9.259 1.00 98.00 90 VAL A N 1
ATOM 707 C CA . VAL A 1 90 ? -4.429 2.759 9.289 1.00 98.00 90 VAL A CA 1
ATOM 708 C C . VAL A 1 90 ? -5.286 2.346 8.092 1.00 98.00 90 VAL A C 1
ATOM 710 O O . VAL A 1 90 ? -5.042 1.290 7.517 1.00 98.00 90 VAL A O 1
ATOM 713 N N . ALA A 1 91 ? -6.278 3.153 7.704 1.00 98.38 91 ALA A N 1
ATOM 714 C CA . ALA A 1 91 ? -7.106 2.848 6.539 1.00 98.38 91 ALA A CA 1
ATOM 715 C C . ALA A 1 91 ? -6.290 2.886 5.235 1.00 98.38 91 ALA A C 1
ATOM 717 O O . ALA A 1 91 ? -6.375 1.952 4.447 1.00 98.38 91 ALA A O 1
ATOM 718 N N . GLU A 1 92 ? -5.457 3.912 5.036 1.00 97.50 92 GLU A N 1
ATOM 719 C CA . GLU A 1 92 ? -4.593 4.042 3.852 1.00 97.50 92 GLU A CA 1
ATOM 720 C C . GLU A 1 92 ? -3.566 2.901 3.773 1.00 97.50 92 GLU A C 1
ATOM 722 O O . GLU A 1 92 ? -3.434 2.276 2.724 1.00 97.50 92 GLU A O 1
ATOM 727 N N . THR A 1 93 ? -2.909 2.552 4.886 1.00 98.06 93 THR A N 1
ATOM 728 C CA . THR A 1 93 ? -2.014 1.386 4.962 1.00 98.06 93 THR A CA 1
ATOM 729 C C . THR A 1 93 ? -2.766 0.096 4.653 1.00 98.06 93 THR A C 1
ATOM 731 O O . THR A 1 93 ? -2.303 -0.702 3.852 1.00 98.06 93 THR A O 1
ATOM 734 N N . MET A 1 94 ? -3.954 -0.110 5.225 1.00 98.56 94 MET A N 1
ATOM 735 C CA . MET A 1 94 ? -4.738 -1.314 4.952 1.00 98.56 94 MET A CA 1
ATOM 736 C C . MET A 1 94 ? -5.114 -1.418 3.470 1.00 98.56 94 MET A C 1
ATOM 738 O O . MET A 1 94 ? -5.000 -2.495 2.899 1.00 98.56 94 MET A O 1
ATOM 742 N N . VAL A 1 95 ? -5.523 -0.322 2.823 1.00 98.56 95 VAL A N 1
ATOM 743 C CA . VAL A 1 95 ? -5.815 -0.326 1.380 1.00 98.56 95 VAL A CA 1
ATOM 744 C C . VAL A 1 95 ? -4.551 -0.598 0.561 1.00 98.56 95 VAL A C 1
ATOM 746 O O . VAL A 1 95 ? -4.631 -1.355 -0.399 1.00 98.56 95 VAL A O 1
ATOM 749 N N . HIS A 1 96 ? -3.398 -0.038 0.944 1.00 98.44 96 HIS A N 1
ATOM 750 C CA . HIS A 1 96 ? -2.104 -0.327 0.308 1.00 98.44 96 HIS A CA 1
ATOM 751 C C . HIS A 1 96 ? -1.823 -1.835 0.299 1.00 98.44 96 HIS A C 1
ATOM 753 O O . HIS A 1 96 ? -1.638 -2.418 -0.766 1.00 98.44 96 HIS A O 1
ATOM 759 N N . GLU A 1 97 ? -1.908 -2.492 1.457 1.00 98.38 97 GLU A N 1
ATOM 760 C CA . GLU A 1 97 ? -1.662 -3.937 1.548 1.00 98.38 97 GLU A CA 1
ATOM 761 C C . GLU A 1 97 ? -2.759 -4.783 0.875 1.00 98.38 97 GLU A C 1
ATOM 763 O O . GLU A 1 97 ? -2.486 -5.845 0.319 1.00 98.38 97 GLU A O 1
ATOM 768 N N . LEU A 1 98 ? -4.010 -4.315 0.858 1.00 98.44 98 LEU A N 1
ATOM 769 C CA . LEU A 1 98 ? -5.091 -4.981 0.124 1.00 98.44 98 LEU A CA 1
ATOM 770 C C . LEU A 1 98 ? -4.905 -4.902 -1.398 1.00 98.44 98 LEU A C 1
ATOM 772 O O . LEU A 1 98 ? -5.391 -5.782 -2.106 1.00 98.44 98 LEU A O 1
ATOM 776 N N . ILE A 1 99 ? -4.219 -3.877 -1.917 1.00 98.50 99 ILE A N 1
ATOM 777 C CA . ILE A 1 99 ? -3.853 -3.810 -3.339 1.00 98.50 99 ILE A CA 1
ATOM 778 C C . ILE A 1 99 ? -2.805 -4.867 -3.672 1.00 98.50 99 ILE A C 1
ATOM 780 O O . ILE A 1 99 ? -2.945 -5.531 -4.695 1.00 98.50 99 ILE A O 1
ATOM 784 N N . HIS A 1 100 ? -1.832 -5.099 -2.790 1.00 98.19 100 HIS A N 1
ATOM 785 C CA . HIS A 1 100 ? -0.900 -6.218 -2.934 1.00 98.19 100 HIS A CA 1
ATOM 786 C C . HIS A 1 100 ? -1.624 -7.566 -2.949 1.00 98.19 100 HIS A C 1
ATOM 788 O O . HIS A 1 100 ? -1.406 -8.355 -3.865 1.00 98.19 100 HIS A O 1
ATOM 794 N N . ALA A 1 101 ? -2.549 -7.793 -2.011 1.00 97.94 101 ALA A N 1
ATOM 795 C CA . ALA A 1 101 ? -3.377 -9.000 -1.998 1.00 97.94 101 ALA A CA 1
ATOM 796 C C . ALA A 1 101 ? -4.201 -9.163 -3.288 1.00 97.94 101 ALA A C 1
ATOM 798 O O . ALA A 1 101 ? -4.351 -10.262 -3.820 1.00 97.94 101 ALA A O 1
ATOM 799 N N . PHE A 1 102 ? -4.740 -8.060 -3.810 1.00 97.94 102 PHE A N 1
ATOM 800 C CA . PHE A 1 102 ? -5.524 -8.076 -5.038 1.00 97.94 102 PHE A CA 1
ATOM 801 C C . PHE A 1 102 ? -4.657 -8.375 -6.262 1.00 97.94 102 PHE A C 1
ATOM 803 O O . PHE A 1 102 ? -5.044 -9.201 -7.084 1.00 97.94 102 PHE A O 1
ATOM 810 N N . ASP A 1 103 ? -3.477 -7.763 -6.369 1.00 97.88 103 ASP A N 1
ATOM 811 C CA . ASP A 1 103 ? -2.530 -8.008 -7.458 1.00 97.88 103 ASP A CA 1
ATOM 812 C C . ASP A 1 103 ? -1.998 -9.445 -7.448 1.00 97.88 103 ASP A C 1
ATOM 814 O O . ASP A 1 103 ? -1.958 -10.082 -8.500 1.00 97.88 103 ASP A O 1
ATOM 818 N N . ASP A 1 104 ? -1.662 -9.982 -6.273 1.00 96.62 104 ASP A N 1
ATOM 819 C CA . ASP A 1 104 ? -1.274 -11.386 -6.082 1.00 96.62 104 ASP A CA 1
ATOM 820 C C . ASP A 1 104 ? -2.331 -12.342 -6.654 1.00 96.62 104 ASP A C 1
ATOM 822 O O . ASP A 1 104 ? -2.031 -13.278 -7.395 1.00 96.62 104 ASP A O 1
ATOM 826 N N . CYS A 1 105 ? -3.595 -12.033 -6.371 1.00 95.31 105 CYS A N 1
ATOM 827 C CA . CYS A 1 105 ? -4.748 -12.810 -6.787 1.00 95.31 105 CYS A CA 1
ATOM 828 C C . CYS A 1 105 ? -5.047 -12.722 -8.289 1.00 95.31 105 CYS A C 1
ATOM 830 O O . CYS A 1 105 ? -5.200 -13.755 -8.939 1.00 95.31 105 CYS A O 1
ATOM 832 N N . ARG A 1 106 ? -5.159 -11.509 -8.850 1.00 95.38 106 ARG A N 1
ATOM 833 C CA . ARG A 1 106 ? -5.617 -11.333 -10.242 1.00 95.38 106 ARG A CA 1
ATOM 834 C C . ARG A 1 106 ? -4.499 -11.400 -11.280 1.00 95.38 106 ARG A C 1
ATOM 836 O O . ARG A 1 106 ? -4.769 -11.697 -12.437 1.00 95.38 106 ARG A O 1
ATOM 843 N N . ALA A 1 107 ? -3.279 -11.027 -10.894 1.00 93.88 107 ALA A N 1
ATOM 844 C CA . ALA A 1 107 ? -2.158 -10.817 -11.809 1.00 93.88 107 ALA A CA 1
ATOM 845 C C . ALA A 1 107 ? -0.988 -11.767 -11.529 1.00 93.88 107 ALA A C 1
ATOM 847 O O . ALA A 1 107 ? 0.005 -11.709 -12.250 1.00 93.88 107 ALA A O 1
ATOM 848 N N . HIS A 1 108 ? -1.111 -12.640 -10.521 1.00 92.19 108 HIS A N 1
ATOM 849 C CA . HIS A 1 108 ? -0.110 -13.645 -10.163 1.00 92.19 108 HIS A CA 1
ATOM 850 C C . HIS A 1 108 ? 1.287 -13.031 -10.001 1.00 92.19 108 HIS A C 1
ATOM 852 O O . HIS A 1 108 ? 2.251 -13.433 -10.654 1.00 92.19 108 HIS A O 1
ATOM 858 N N . ILE A 1 109 ? 1.372 -12.000 -9.152 1.00 94.56 109 ILE A N 1
ATOM 859 C CA . ILE A 1 109 ? 2.616 -11.278 -8.873 1.00 94.56 109 ILE A CA 1
ATOM 860 C C . ILE A 1 109 ? 3.708 -12.244 -8.409 1.00 94.56 109 ILE A C 1
ATOM 862 O O . ILE A 1 109 ? 3.540 -13.047 -7.496 1.00 94.56 109 ILE A O 1
ATOM 866 N N . GLU A 1 110 ? 4.882 -12.108 -9.020 1.00 95.31 110 GLU A N 1
ATOM 867 C CA . GLU A 1 110 ? 6.074 -12.851 -8.633 1.00 95.31 110 GLU A CA 1
ATOM 868 C C . GLU A 1 110 ? 6.869 -11.972 -7.665 1.00 95.31 110 GLU A C 1
ATOM 870 O O . GLU A 1 110 ? 7.605 -11.079 -8.078 1.00 95.31 110 GLU A O 1
ATOM 875 N N . TRP A 1 111 ? 6.719 -12.188 -6.358 1.00 94.31 111 TRP A N 1
ATOM 876 C CA . TRP A 1 111 ? 7.340 -11.337 -5.328 1.00 94.31 111 TRP A CA 1
ATOM 877 C C . TRP A 1 111 ? 8.882 -11.359 -5.325 1.00 94.31 111 TRP A C 1
ATOM 879 O O . TRP A 1 111 ? 9.521 -10.495 -4.722 1.00 94.31 111 TRP A O 1
ATOM 889 N N . ASN A 1 112 ? 9.496 -12.329 -6.009 1.00 93.81 112 ASN A N 1
ATOM 890 C CA . ASN A 1 112 ? 10.940 -12.413 -6.248 1.00 93.81 112 ASN A CA 1
ATOM 891 C C . ASN A 1 112 ? 11.392 -11.710 -7.545 1.00 93.81 112 ASN A C 1
ATOM 893 O O . ASN A 1 112 ? 12.594 -11.614 -7.793 1.00 93.81 112 ASN A O 1
ATOM 897 N N . ASN A 1 113 ? 10.459 -11.198 -8.347 1.00 95.62 113 ASN A N 1
ATOM 898 C CA . ASN A 1 113 ? 10.718 -10.423 -9.549 1.00 95.62 113 ASN A CA 1
ATOM 899 C C . ASN A 1 113 ? 10.596 -8.928 -9.225 1.00 95.62 113 ASN A C 1
ATOM 901 O O . ASN A 1 113 ? 9.525 -8.425 -8.879 1.00 95.62 113 ASN A O 1
ATOM 905 N N . CYS A 1 114 ? 11.707 -8.198 -9.346 1.00 96.44 114 CYS A N 1
ATOM 906 C CA . CYS A 1 114 ? 11.752 -6.788 -8.963 1.00 96.44 114 CYS A CA 1
ATOM 907 C C . CYS A 1 114 ? 10.784 -5.905 -9.774 1.00 96.44 114 CYS A C 1
ATOM 909 O O . CYS A 1 114 ? 10.269 -4.924 -9.242 1.00 96.44 114 CYS A O 1
ATOM 911 N N . GLU A 1 115 ? 10.496 -6.245 -11.035 1.00 97.25 115 GLU A N 1
ATOM 912 C CA . GLU A 1 115 ? 9.556 -5.483 -11.867 1.00 97.25 115 GLU A CA 1
ATOM 913 C C . GLU A 1 115 ? 8.106 -5.717 -11.442 1.00 97.25 115 GLU A C 1
ATOM 915 O O . GLU A 1 115 ? 7.334 -4.760 -11.373 1.00 97.25 115 GLU A O 1
ATOM 920 N N . HIS A 1 116 ? 7.743 -6.955 -11.090 1.00 97.44 116 HIS A N 1
ATOM 921 C CA . HIS A 1 116 ? 6.405 -7.273 -10.581 1.00 97.44 116 HIS A CA 1
ATOM 922 C C . HIS A 1 116 ? 6.173 -6.599 -9.223 1.00 97.44 116 HIS A C 1
ATOM 924 O O . HIS A 1 116 ? 5.159 -5.926 -9.032 1.00 97.44 116 HIS A O 1
ATOM 930 N N . LEU A 1 117 ? 7.157 -6.685 -8.322 1.00 96.94 117 LEU A N 1
ATOM 931 C CA . LEU A 1 117 ? 7.126 -5.985 -7.040 1.00 96.94 117 LEU A CA 1
ATOM 932 C C . LEU A 1 117 ? 6.999 -4.465 -7.235 1.00 96.94 117 LEU A C 1
ATOM 934 O O . LEU A 1 117 ? 6.102 -3.845 -6.670 1.00 96.94 117 LEU A O 1
ATOM 938 N N . ALA A 1 118 ? 7.843 -3.860 -8.078 1.00 97.88 118 ALA A N 1
ATOM 939 C CA . ALA A 1 118 ? 7.781 -2.427 -8.362 1.00 97.88 118 ALA A CA 1
ATOM 940 C C . ALA A 1 118 ? 6.430 -2.010 -8.960 1.00 97.88 118 ALA A C 1
ATOM 942 O O . ALA A 1 118 ? 5.910 -0.947 -8.621 1.00 97.88 118 ALA A O 1
ATOM 943 N N . CYS A 1 119 ? 5.841 -2.840 -9.822 1.00 98.38 119 CYS A N 1
ATOM 944 C CA . CYS A 1 119 ? 4.529 -2.580 -10.399 1.00 98.38 119 CYS A CA 1
ATOM 945 C C . CYS A 1 119 ? 3.430 -2.548 -9.331 1.00 98.38 119 CYS A C 1
ATOM 947 O O . CYS A 1 119 ? 2.631 -1.607 -9.304 1.00 98.38 119 CYS A O 1
ATOM 949 N N . SER A 1 120 ? 3.422 -3.533 -8.428 1.00 98.19 120 SER A N 1
ATOM 950 C CA . SER A 1 120 ? 2.439 -3.589 -7.345 1.00 98.19 120 SER A CA 1
ATOM 951 C C . SER A 1 120 ? 2.622 -2.435 -6.352 1.00 98.19 120 SER A C 1
ATOM 953 O O . SER A 1 120 ? 1.642 -1.829 -5.932 1.00 98.19 120 SER A O 1
ATOM 955 N N . GLU A 1 121 ? 3.858 -2.015 -6.066 1.00 97.88 121 GLU A N 1
ATOM 956 C CA . GLU A 1 121 ? 4.135 -0.832 -5.235 1.00 97.88 121 GLU A CA 1
ATOM 957 C C . GLU A 1 121 ? 3.686 0.487 -5.883 1.00 97.88 121 GLU A C 1
ATOM 959 O O . GLU A 1 121 ? 3.152 1.367 -5.204 1.00 97.88 121 GLU A O 1
ATOM 964 N N . VAL A 1 122 ? 3.845 0.638 -7.206 1.00 98.56 122 VAL A N 1
ATOM 965 C CA . VAL A 1 122 ? 3.305 1.794 -7.946 1.00 98.56 122 VAL A CA 1
ATOM 966 C C . VAL A 1 122 ? 1.784 1.846 -7.815 1.00 98.56 122 VAL A C 1
ATOM 968 O O . VAL A 1 122 ? 1.230 2.915 -7.549 1.00 98.56 122 VAL A O 1
ATOM 971 N N . ARG A 1 123 ? 1.106 0.706 -7.974 1.00 98.50 123 ARG A N 1
ATOM 972 C CA . ARG A 1 123 ? -0.352 0.611 -7.838 1.00 98.50 123 ARG A CA 1
ATOM 973 C C . ARG A 1 123 ? -0.806 0.895 -6.413 1.00 98.50 123 ARG A C 1
ATOM 975 O O . ARG A 1 123 ? -1.681 1.734 -6.216 1.00 98.50 123 ARG A O 1
ATOM 982 N N . ALA A 1 124 ? -0.182 0.271 -5.421 1.00 98.19 124 ALA A N 1
ATOM 983 C CA . ALA A 1 124 ? -0.530 0.442 -4.018 1.00 98.19 124 ALA A CA 1
ATOM 984 C C . ALA A 1 124 ? -0.342 1.900 -3.557 1.00 98.19 124 ALA A C 1
ATOM 986 O O . ALA A 1 124 ? -1.257 2.488 -2.976 1.00 98.19 124 ALA A O 1
ATOM 987 N N . ALA A 1 125 ? 0.764 2.554 -3.933 1.00 97.19 125 ALA A N 1
ATOM 988 C CA . ALA A 1 125 ? 0.983 3.972 -3.638 1.00 97.19 125 ALA A CA 1
ATOM 989 C C . ALA A 1 125 ? -0.002 4.905 -4.372 1.00 97.19 125 ALA A C 1
ATOM 991 O O . ALA A 1 125 ? -0.376 5.957 -3.847 1.00 97.19 125 ALA A O 1
ATOM 992 N N . ALA A 1 126 ? -0.429 4.538 -5.584 1.00 97.31 126 ALA A N 1
ATOM 993 C CA . ALA A 1 126 ? -1.385 5.318 -6.362 1.00 97.31 126 ALA A CA 1
ATOM 994 C C . ALA A 1 126 ? -2.825 5.189 -5.844 1.00 97.31 126 ALA A C 1
ATOM 996 O O . ALA A 1 126 ? -3.539 6.189 -5.801 1.00 97.31 126 ALA A O 1
ATOM 997 N N . LEU A 1 127 ? -3.252 3.984 -5.460 1.00 97.88 127 LEU A N 1
ATOM 998 C CA . LEU A 1 127 ? -4.658 3.645 -5.213 1.00 97.88 127 LEU A CA 1
ATOM 999 C C . LEU A 1 127 ? -5.056 3.676 -3.727 1.00 97.88 127 LEU A C 1
ATOM 1001 O O . LEU A 1 127 ? -6.240 3.784 -3.418 1.00 97.88 127 LEU A O 1
ATOM 1005 N N . SER A 1 128 ? -4.093 3.640 -2.802 1.00 96.75 128 SER A N 1
ATOM 1006 C CA . SER A 1 128 ? -4.352 3.654 -1.349 1.00 96.75 128 SER A CA 1
ATOM 1007 C C . SER A 1 128 ? -4.822 4.994 -0.786 1.00 96.75 128 SER A C 1
ATOM 1009 O O . SER A 1 128 ? -5.351 5.052 0.322 1.00 96.75 128 SER A O 1
ATOM 1011 N N . GLY A 1 129 ? -4.615 6.087 -1.524 1.00 90.44 129 GLY A N 1
ATOM 1012 C CA . GLY A 1 129 ? -4.790 7.449 -1.019 1.00 90.44 129 GLY A CA 1
ATOM 1013 C C . GLY A 1 129 ? -3.556 8.009 -0.300 1.00 90.44 129 GLY A C 1
ATOM 1014 O O . GLY A 1 129 ? -3.544 9.197 0.027 1.00 90.44 129 GLY A O 1
ATOM 1015 N N . ASP A 1 130 ? -2.486 7.221 -0.141 1.00 86.62 130 ASP A N 1
ATOM 1016 C CA . ASP A 1 130 ? -1.247 7.638 0.529 1.00 86.62 130 ASP A CA 1
ATOM 1017 C C . ASP A 1 130 ? -0.627 8.900 -0.101 1.00 86.62 130 ASP A C 1
ATOM 1019 O O . ASP A 1 130 ? -0.136 9.788 0.597 1.00 86.62 130 ASP A O 1
ATOM 1023 N N . CYS A 1 131 ? -0.737 9.030 -1.426 1.00 88.75 131 CYS A N 1
ATOM 1024 C CA . CYS A 1 131 ? -0.223 10.158 -2.202 1.00 88.75 131 CYS A CA 1
ATOM 1025 C C . CYS A 1 131 ? -1.212 11.318 -2.413 1.00 88.75 131 CYS A C 1
ATOM 1027 O O . CYS A 1 131 ? -1.015 12.155 -3.302 1.00 88.75 131 CYS A O 1
ATOM 1029 N N . ARG A 1 132 ? -2.278 11.409 -1.606 1.00 83.94 132 ARG A N 1
ATOM 1030 C CA . ARG A 1 132 ? -3.186 12.567 -1.612 1.00 83.94 132 ARG A CA 1
ATOM 1031 C C . ARG A 1 132 ? -2.456 13.841 -1.182 1.00 83.94 132 ARG A C 1
ATOM 1033 O O . ARG A 1 132 ? -1.616 13.831 -0.288 1.00 83.94 132 ARG A O 1
ATOM 1040 N N . PHE A 1 133 ? -2.839 14.972 -1.774 1.00 72.31 133 PHE A N 1
ATOM 1041 C CA . PHE A 1 133 ? -2.157 16.260 -1.591 1.00 72.31 133 PHE A CA 1
ATOM 1042 C C . PHE A 1 133 ? -1.980 16.679 -0.121 1.00 72.31 133 PHE A C 1
ATOM 1044 O O . PHE A 1 133 ? -0.904 17.127 0.260 1.00 72.31 133 PHE A O 1
ATOM 1051 N N . LEU A 1 134 ? -3.000 16.481 0.724 1.00 69.62 134 LEU A N 1
ATOM 1052 C CA . LEU A 1 134 ? -2.911 16.807 2.153 1.00 69.62 134 LEU A CA 1
ATOM 1053 C C . LEU A 1 134 ? -1.856 15.967 2.891 1.00 69.62 134 LEU A C 1
ATOM 1055 O O . LEU A 1 134 ? -1.179 16.489 3.773 1.00 69.62 134 LEU A O 1
ATOM 1059 N N . ASN A 1 135 ? -1.683 14.697 2.511 1.00 74.44 135 ASN A N 1
ATOM 1060 C CA . ASN A 1 135 ? -0.651 13.838 3.094 1.00 74.44 135 ASN A CA 1
ATOM 1061 C C . ASN A 1 135 ? 0.741 14.324 2.667 1.00 74.44 135 ASN A C 1
ATOM 1063 O O . ASN A 1 135 ? 1.665 14.361 3.475 1.00 74.44 135 ASN A O 1
ATOM 1067 N N . GLU A 1 136 ? 0.888 14.774 1.419 1.00 75.69 136 GLU A N 1
ATOM 1068 C CA . GLU A 1 136 ? 2.147 15.328 0.920 1.00 75.69 136 GLU A CA 1
ATOM 1069 C C . GLU A 1 136 ? 2.496 16.691 1.532 1.00 75.69 136 GLU A C 1
ATOM 1071 O O . GLU A 1 136 ? 3.665 16.908 1.851 1.00 75.69 136 GLU A O 1
ATOM 1076 N N . ILE A 1 137 ? 1.512 17.559 1.805 1.00 65.81 137 ILE A N 1
ATOM 1077 C CA . ILE A 1 137 ? 1.725 18.776 2.610 1.00 65.81 137 ILE A CA 1
ATOM 1078 C C . ILE A 1 137 ? 2.219 18.409 4.009 1.00 65.81 137 ILE A C 1
ATOM 1080 O O . ILE A 1 137 ? 3.198 18.988 4.476 1.00 65.81 137 ILE A O 1
ATOM 1084 N N . GLN A 1 138 ? 1.582 17.438 4.672 1.00 68.56 138 GLN A N 1
ATOM 1085 C CA . GLN A 1 138 ? 2.008 16.983 5.999 1.00 68.56 138 GLN A CA 1
ATOM 1086 C C . GLN A 1 138 ? 3.438 16.413 5.982 1.00 68.56 138 GLN A C 1
ATOM 1088 O O . GLN A 1 138 ? 4.156 16.505 6.974 1.00 68.56 138 GLN A O 1
ATOM 1093 N N . ARG A 1 139 ? 3.876 15.879 4.836 1.00 73.81 139 ARG A N 1
ATOM 1094 C CA . ARG A 1 139 ? 5.245 15.409 4.572 1.00 73.81 139 ARG A CA 1
ATOM 1095 C C . ARG A 1 139 ? 6.192 16.504 4.055 1.00 73.81 139 ARG A C 1
ATOM 1097 O O . ARG A 1 139 ? 7.311 16.184 3.664 1.00 73.81 139 ARG A O 1
ATOM 1104 N N . GLY A 1 140 ? 5.767 17.769 4.019 1.00 72.06 140 GLY A N 1
ATOM 1105 C CA . GLY A 1 140 ? 6.590 18.917 3.617 1.00 72.06 140 GLY A CA 1
ATOM 1106 C C . GLY A 1 140 ? 6.771 19.114 2.105 1.00 72.06 140 GLY A C 1
ATOM 1107 O O . GLY A 1 140 ? 7.614 19.908 1.693 1.00 72.06 140 GLY A O 1
ATOM 1108 N N . ASN A 1 141 ? 5.999 18.428 1.254 1.00 70.50 141 ASN A N 1
ATOM 1109 C CA . ASN A 1 141 ? 6.125 18.503 -0.207 1.00 70.50 141 ASN A CA 1
ATOM 1110 C C . ASN A 1 141 ? 5.081 19.464 -0.808 1.00 70.50 141 ASN A C 1
ATOM 1112 O O . ASN A 1 141 ? 3.916 19.107 -0.953 1.00 70.50 141 ASN A O 1
ATOM 1116 N N . ILE A 1 142 ? 5.501 20.678 -1.201 1.00 68.38 142 ILE A N 1
ATOM 1117 C CA . ILE A 1 142 ? 4.584 21.804 -1.526 1.00 68.38 142 ILE A CA 1
ATOM 1118 C C . ILE A 1 142 ? 4.510 22.159 -3.032 1.00 68.38 142 ILE A C 1
ATOM 1120 O O . ILE A 1 142 ? 3.724 23.003 -3.445 1.00 68.38 142 ILE A O 1
ATOM 1124 N N . SER A 1 143 ? 5.279 21.519 -3.919 1.00 62.78 143 SER A N 1
ATOM 1125 C CA . SER A 1 143 ? 5.132 21.765 -5.375 1.00 62.78 143 SER A CA 1
ATOM 1126 C C . SER A 1 143 ? 3.706 21.438 -5.880 1.00 62.78 143 SER A C 1
ATOM 1128 O O . SER A 1 143 ? 3.016 20.637 -5.268 1.00 62.78 143 SER A O 1
ATOM 1130 N N . ILE A 1 144 ? 3.228 22.076 -6.953 1.00 63.00 144 ILE A N 1
ATOM 1131 C CA . ILE A 1 144 ? 1.821 21.980 -7.409 1.00 63.00 144 ILE A CA 1
ATOM 1132 C C . ILE A 1 144 ? 1.688 21.069 -8.641 1.00 63.00 144 ILE A C 1
ATOM 1134 O O . ILE A 1 144 ? 0.773 20.253 -8.735 1.00 63.00 144 ILE A O 1
ATOM 1138 N N . ALA A 1 145 ? 2.630 21.141 -9.585 1.00 71.00 145 ALA A N 1
ATOM 1139 C CA . ALA A 1 145 ? 2.529 20.408 -10.846 1.00 71.00 145 ALA A CA 1
ATOM 1140 C C . ALA A 1 145 ? 3.093 18.987 -10.724 1.00 71.00 145 ALA A C 1
ATOM 1142 O O . ALA A 1 145 ? 4.282 18.823 -10.463 1.00 71.00 145 ALA A O 1
ATOM 1143 N N . GLY A 1 146 ? 2.275 17.954 -10.943 1.00 79.81 146 GLY A N 1
ATOM 1144 C CA . GLY A 1 146 ? 2.734 16.558 -11.024 1.00 79.81 146 GLY A CA 1
ATOM 1145 C C . GLY A 1 146 ? 3.105 15.899 -9.690 1.00 79.81 146 GLY A C 1
ATOM 1146 O O . GLY A 1 146 ? 3.796 14.880 -9.697 1.00 79.81 146 GLY A O 1
ATOM 1147 N N . GLN A 1 147 ? 2.656 16.448 -8.555 1.00 85.38 147 GLN A N 1
ATOM 1148 C CA . GLN A 1 147 ? 2.996 15.911 -7.230 1.00 85.38 147 GLN A CA 1
ATOM 1149 C C . GLN A 1 147 ? 2.607 14.466 -7.026 1.00 85.38 147 GLN A C 1
ATOM 1151 O O . GLN A 1 147 ? 3.413 13.686 -6.538 1.00 85.38 147 GLN A O 1
ATOM 1156 N N . PHE A 1 148 ? 1.385 14.115 -7.418 1.00 91.19 148 PHE A N 1
ATOM 1157 C CA . PHE A 1 148 ? 0.875 12.767 -7.239 1.00 91.19 148 PHE A CA 1
ATOM 1158 C C . PHE A 1 148 ? 1.835 11.732 -7.841 1.00 91.19 148 PHE A C 1
ATOM 1160 O O . PHE A 1 148 ? 2.306 10.843 -7.141 1.00 91.19 148 PHE A O 1
ATOM 1167 N N . LYS A 1 149 ? 2.246 11.927 -9.102 1.00 93.94 149 LYS A N 1
ATOM 1168 C CA . LYS A 1 149 ? 3.203 11.032 -9.768 1.00 93.94 149 LYS A CA 1
ATOM 1169 C C . LYS A 1 149 ? 4.555 10.991 -9.054 1.00 93.94 149 LYS A C 1
ATOM 1171 O O . LYS A 1 149 ? 5.126 9.916 -8.932 1.00 93.94 149 LYS A O 1
ATOM 1176 N N . ARG A 1 150 ? 5.065 12.128 -8.565 1.00 93.19 150 ARG A N 1
ATOM 1177 C CA . ARG A 1 150 ? 6.324 12.163 -7.798 1.00 93.19 150 ARG A CA 1
ATOM 1178 C C . ARG A 1 150 ? 6.220 11.414 -6.475 1.00 93.19 150 ARG A C 1
ATOM 1180 O O . ARG A 1 150 ? 7.140 10.677 -6.140 1.00 93.19 150 ARG A O 1
ATOM 1187 N N . CYS A 1 151 ? 5.109 11.567 -5.759 1.00 94.50 151 CYS A N 1
ATOM 1188 C CA . CYS A 1 151 ? 4.855 10.805 -4.545 1.00 94.50 151 CYS A CA 1
ATOM 1189 C C . CYS A 1 151 ? 4.818 9.305 -4.843 1.00 94.50 151 CYS A C 1
ATOM 1191 O O . CYS A 1 151 ? 5.549 8.559 -4.199 1.00 94.50 151 CYS A O 1
ATOM 1193 N N . VAL A 1 152 ? 4.058 8.876 -5.859 1.00 96.56 152 VAL A N 1
ATOM 1194 C CA . VAL A 1 152 ? 3.948 7.454 -6.224 1.00 96.56 152 VAL A CA 1
ATOM 1195 C C . VAL A 1 152 ? 5.319 6.871 -6.567 1.00 96.56 152 VAL A C 1
ATOM 1197 O O . VAL A 1 152 ? 5.676 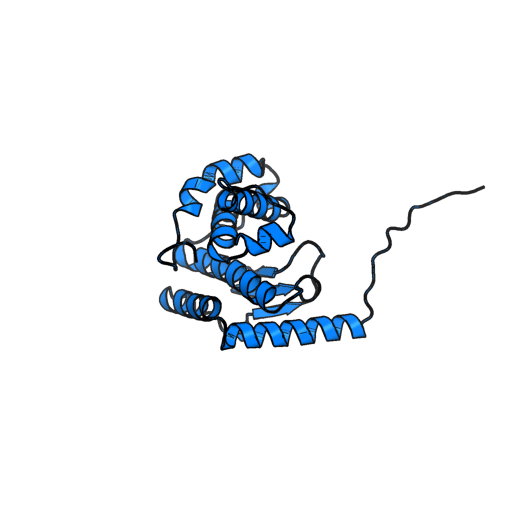5.822 -6.040 1.00 96.56 152 VAL A O 1
ATOM 1200 N N . ARG A 1 153 ? 6.130 7.578 -7.372 1.00 96.19 153 ARG A N 1
ATOM 1201 C CA . ARG A 1 153 ? 7.511 7.163 -7.681 1.00 96.19 153 ARG A CA 1
ATOM 1202 C C . ARG A 1 153 ? 8.351 6.997 -6.424 1.00 96.19 153 ARG A C 1
ATOM 1204 O O . ARG A 1 153 ? 8.879 5.919 -6.182 1.00 96.19 153 ARG A O 1
ATOM 1211 N N . ARG A 1 154 ? 8.401 8.037 -5.586 1.00 94.50 154 ARG A N 1
ATOM 1212 C CA . ARG A 1 154 ? 9.181 8.027 -4.344 1.00 94.50 154 ARG A CA 1
ATOM 1213 C C . ARG A 1 154 ? 8.761 6.884 -3.421 1.00 94.50 154 ARG A C 1
ATOM 1215 O O . ARG A 1 154 ? 9.617 6.239 -2.829 1.00 94.50 154 ARG A O 1
ATOM 1222 N N . ARG A 1 155 ? 7.456 6.654 -3.256 1.00 94.19 155 ARG A N 1
ATOM 1223 C CA . ARG A 1 155 ? 6.935 5.590 -2.387 1.00 94.19 155 ARG A CA 1
ATOM 1224 C C . ARG A 1 155 ? 7.311 4.215 -2.928 1.00 94.19 155 ARG A C 1
ATOM 1226 O O . ARG A 1 155 ? 7.896 3.450 -2.172 1.00 94.19 155 ARG A O 1
ATOM 1233 N N . ALA A 1 156 ? 7.108 3.968 -4.222 1.00 96.56 156 ALA A N 1
ATOM 1234 C CA . ALA A 1 156 ? 7.495 2.706 -4.845 1.00 96.56 156 ALA A CA 1
ATOM 1235 C C . ALA A 1 156 ? 9.006 2.440 -4.743 1.00 96.56 156 ALA A C 1
ATOM 1237 O O . ALA A 1 156 ? 9.417 1.349 -4.358 1.00 96.56 156 ALA A O 1
ATOM 1238 N N . GLU A 1 157 ? 9.844 3.448 -5.004 1.00 95.75 157 GLU A N 1
ATOM 1239 C CA . GLU A 1 157 ? 11.302 3.341 -4.865 1.00 95.75 157 GLU A CA 1
ATOM 1240 C C . GLU A 1 157 ? 11.728 2.996 -3.432 1.00 95.75 157 GLU A C 1
ATOM 1242 O O . GLU A 1 157 ? 12.601 2.150 -3.237 1.00 95.75 157 GLU A O 1
ATOM 1247 N N . LEU A 1 158 ? 11.118 3.642 -2.429 1.00 92.31 158 LEU A N 1
ATOM 1248 C CA . LEU A 1 158 ? 11.398 3.374 -1.017 1.00 92.31 158 LEU A CA 1
ATOM 1249 C C . LEU A 1 158 ? 10.990 1.955 -0.615 1.00 92.31 158 LEU A C 1
ATOM 1251 O O . LEU A 1 158 ? 11.758 1.302 0.092 1.00 92.31 158 LEU A O 1
ATOM 1255 N N . SER A 1 159 ? 9.832 1.476 -1.077 1.00 92.50 159 SER A N 1
ATOM 1256 C CA . SER A 1 159 ? 9.353 0.129 -0.765 1.00 92.50 159 SER A CA 1
ATOM 1257 C C . SER A 1 159 ? 10.279 -0.948 -1.334 1.00 92.50 159 SER A C 1
ATOM 1259 O O . SER A 1 159 ? 10.749 -1.820 -0.601 1.00 92.50 159 SER A O 1
ATOM 1261 N N . ILE A 1 160 ? 10.640 -0.861 -2.621 1.00 94.69 160 ILE A N 1
ATOM 1262 C CA . ILE A 1 160 ? 11.442 -1.914 -3.263 1.00 94.69 160 ILE A CA 1
ATOM 1263 C C . ILE A 1 160 ? 12.911 -1.912 -2.830 1.00 94.69 160 ILE A C 1
ATOM 1265 O O . ILE A 1 160 ? 13.578 -2.942 -2.917 1.00 94.69 160 ILE A O 1
ATOM 1269 N N . LYS A 1 161 ? 13.425 -0.782 -2.324 1.00 91.75 161 LYS A N 1
ATOM 1270 C CA . LYS A 1 161 ? 14.815 -0.653 -1.852 1.00 91.75 161 LYS A CA 1
ATOM 1271 C C . LYS A 1 161 ? 15.156 -1.633 -0.731 1.00 91.75 161 LYS A C 1
ATOM 1273 O O . LYS A 1 161 ? 16.309 -2.040 -0.606 1.00 91.75 161 LYS A O 1
ATOM 1278 N N . MET A 1 162 ? 14.165 -2.008 0.074 1.00 82.75 162 MET A N 1
ATOM 1279 C CA . MET A 1 162 ? 14.339 -2.935 1.192 1.00 82.75 162 MET A CA 1
ATOM 1280 C C . MET A 1 162 ? 14.189 -4.406 0.776 1.00 82.75 162 MET A C 1
ATOM 1282 O O . MET A 1 162 ? 14.485 -5.295 1.575 1.00 82.75 162 MET A O 1
ATOM 1286 N N . SER A 1 163 ? 13.765 -4.681 -0.464 1.00 88.06 163 SER A N 1
ATOM 1287 C CA . SER A 1 163 ? 13.480 -6.037 -0.929 1.00 88.06 163 SER A CA 1
ATOM 1288 C C . SER A 1 163 ? 14.729 -6.757 -1.460 1.00 88.06 163 SER A C 1
ATOM 1290 O O . SER A 1 163 ? 15.435 -6.227 -2.326 1.00 88.06 163 SER A O 1
ATOM 1292 N N . PRO A 1 164 ? 14.990 -8.009 -1.030 1.00 89.31 164 PRO A N 1
ATOM 1293 C CA . PRO A 1 164 ? 16.038 -8.848 -1.608 1.00 89.31 164 PRO A CA 1
ATOM 1294 C C . PRO A 1 164 ? 15.910 -9.048 -3.122 1.00 89.31 164 PRO A C 1
ATOM 1296 O O . PRO A 1 164 ? 16.936 -9.144 -3.794 1.00 89.31 164 PRO A O 1
ATOM 1299 N N . ALA A 1 165 ? 14.681 -9.054 -3.653 1.00 89.06 165 ALA A N 1
ATOM 1300 C CA . ALA A 1 165 ? 14.393 -9.222 -5.079 1.00 89.06 165 ALA A CA 1
ATOM 1301 C C . ALA A 1 165 ? 15.025 -8.124 -5.953 1.00 89.06 165 ALA A C 1
ATOM 1303 O O . ALA A 1 165 ? 15.308 -8.345 -7.127 1.00 89.06 165 ALA A O 1
ATOM 1304 N N . CYS A 1 166 ? 15.279 -6.949 -5.374 1.00 91.12 166 CYS A N 1
ATOM 1305 C CA . CYS A 1 166 ? 15.722 -5.758 -6.093 1.00 91.12 166 CYS A CA 1
ATOM 1306 C C . CYS A 1 166 ? 17.192 -5.386 -5.858 1.00 91.12 166 CYS A C 1
ATOM 1308 O O . CYS A 1 166 ? 17.644 -4.356 -6.356 1.00 91.12 166 CYS A O 1
ATOM 1310 N N . LYS A 1 167 ? 17.971 -6.210 -5.139 1.00 86.56 167 LYS A N 1
ATOM 1311 C CA . LYS A 1 167 ? 19.376 -5.902 -4.790 1.00 86.56 167 LYS A CA 1
ATOM 1312 C C . LYS A 1 167 ? 20.299 -5.723 -6.000 1.00 86.56 167 LYS A C 1
ATOM 1314 O O . LYS A 1 167 ? 21.269 -4.980 -5.909 1.00 86.56 167 LYS A O 1
ATOM 1319 N N . ALA A 1 168 ? 20.022 -6.416 -7.103 1.00 77.88 168 ALA A N 1
ATOM 1320 C CA . ALA A 1 168 ? 20.854 -6.393 -8.308 1.00 77.88 168 ALA A CA 1
ATOM 1321 C C . ALA A 1 168 ? 20.508 -5.246 -9.279 1.00 77.88 168 ALA A C 1
ATOM 1323 O O . ALA A 1 168 ? 21.202 -5.054 -10.274 1.00 77.88 168 ALA A O 1
ATOM 1324 N N . THR A 1 169 ? 19.436 -4.496 -9.014 1.00 75.44 169 THR A N 1
ATOM 1325 C CA . THR A 1 169 ? 18.880 -3.492 -9.932 1.00 75.44 169 THR A CA 1
ATOM 1326 C C . THR A 1 169 ? 18.856 -2.109 -9.299 1.00 75.44 169 THR A C 1
ATOM 1328 O O . THR A 1 169 ? 18.692 -1.969 -8.089 1.00 75.44 169 THR A O 1
ATOM 1331 N N . THR A 1 170 ? 18.959 -1.059 -10.113 1.00 88.00 170 THR A N 1
ATOM 1332 C CA . THR A 1 170 ? 18.727 0.305 -9.632 1.00 88.00 170 THR A CA 1
ATOM 1333 C C . THR A 1 170 ? 17.226 0.520 -9.427 1.00 88.00 170 THR A C 1
ATOM 1335 O O . THR A 1 170 ? 16.443 0.445 -10.372 1.00 88.00 170 THR A O 1
ATOM 1338 N N . THR A 1 171 ? 16.810 0.810 -8.190 1.00 89.19 171 THR A N 1
ATOM 1339 C CA . THR A 1 171 ? 15.385 0.966 -7.833 1.00 89.19 171 THR A CA 1
ATOM 1340 C C . THR A 1 171 ? 14.670 1.999 -8.705 1.00 89.19 171 THR A C 1
ATOM 1342 O O . THR A 1 171 ? 13.548 1.765 -9.144 1.00 89.19 171 THR A O 1
ATOM 1345 N N . VAL A 1 172 ? 15.350 3.106 -9.022 1.00 93.94 172 VAL A N 1
ATOM 1346 C CA . VAL A 1 172 ? 14.837 4.169 -9.899 1.00 93.94 172 VAL A CA 1
ATOM 1347 C C . VAL A 1 172 ? 14.538 3.638 -11.303 1.00 93.94 172 VAL A C 1
ATOM 1349 O O . VAL A 1 172 ? 13.436 3.840 -11.802 1.00 93.94 172 VAL A O 1
ATOM 1352 N N . ALA A 1 173 ? 15.475 2.912 -11.928 1.00 94.44 173 ALA A N 1
ATOM 1353 C CA . ALA A 1 173 ? 15.278 2.423 -13.292 1.00 94.44 173 ALA A CA 1
ATOM 1354 C C . ALA A 1 173 ? 14.183 1.352 -13.362 1.00 94.44 173 ALA A C 1
ATOM 1356 O O . ALA A 1 173 ? 13.397 1.349 -14.310 1.00 94.44 173 ALA A O 1
ATOM 1357 N N . THR A 1 174 ? 14.092 0.475 -12.355 1.00 96.44 174 THR A N 1
ATOM 1358 C CA . THR A 1 174 ? 13.016 -0.522 -12.279 1.00 96.44 174 THR A CA 1
ATOM 1359 C C . THR A 1 174 ? 11.652 0.155 -12.171 1.00 96.44 174 THR A C 1
ATOM 1361 O O . THR A 1 174 ? 10.747 -0.170 -12.940 1.00 96.44 174 THR A O 1
ATOM 1364 N N . VAL A 1 175 ? 11.502 1.130 -11.265 1.00 97.75 175 VAL A N 1
ATOM 1365 C CA . VAL A 1 175 ? 10.245 1.878 -11.127 1.00 97.75 175 VAL A CA 1
ATOM 1366 C C . VAL A 1 175 ? 9.934 2.624 -12.420 1.00 97.75 175 VAL A C 1
ATOM 1368 O O . VAL A 1 175 ? 8.824 2.494 -12.923 1.00 97.75 175 VAL A O 1
ATOM 1371 N N . ASP A 1 176 ? 10.895 3.338 -13.012 1.00 97.31 176 ASP A N 1
ATOM 1372 C CA . ASP A 1 176 ? 10.715 4.052 -14.283 1.00 97.31 176 ASP A CA 1
ATOM 1373 C C . ASP A 1 176 ? 10.229 3.154 -15.418 1.00 97.31 176 ASP A C 1
ATOM 1375 O O . ASP A 1 176 ? 9.331 3.557 -16.166 1.00 97.31 176 ASP A O 1
ATOM 1379 N N . LYS A 1 177 ? 10.774 1.937 -15.513 1.00 97.88 177 LYS A N 1
ATOM 1380 C CA . LYS A 1 177 ? 10.411 0.953 -16.534 1.00 97.88 177 LYS A CA 1
ATOM 1381 C C . LYS A 1 177 ? 8.934 0.566 -16.458 1.00 97.88 177 LYS A C 1
ATOM 1383 O O . LYS A 1 177 ? 8.265 0.525 -17.488 1.00 97.88 177 LYS A O 1
ATOM 1388 N N . VAL A 1 178 ? 8.416 0.308 -15.257 1.00 98.12 178 VAL A N 1
ATOM 1389 C CA . VAL A 1 178 ? 7.042 -0.197 -15.066 1.00 98.12 178 VAL A CA 1
ATOM 1390 C C . VAL A 1 178 ? 6.010 0.919 -14.861 1.00 98.12 178 VAL A C 1
ATOM 1392 O O . VAL A 1 178 ? 4.818 0.723 -15.100 1.00 98.12 178 VAL A O 1
ATOM 1395 N N . PHE A 1 179 ? 6.456 2.117 -14.469 1.00 98.31 179 PHE A N 1
ATOM 1396 C CA . PHE A 1 179 ? 5.610 3.179 -13.918 1.00 98.31 179 PHE A CA 1
ATOM 1397 C C . PHE A 1 179 ? 4.377 3.502 -14.758 1.00 98.31 179 PHE A C 1
ATOM 1399 O O . PHE A 1 179 ? 3.263 3.534 -14.246 1.00 98.31 179 PHE A O 1
ATOM 1406 N N . ASN A 1 180 ? 4.557 3.764 -16.055 1.00 97.88 180 ASN A N 1
ATOM 1407 C CA . ASN A 1 180 ? 3.456 4.226 -16.900 1.00 97.88 180 ASN A CA 1
ATOM 1408 C C . ASN A 1 180 ? 2.393 3.149 -17.131 1.00 97.88 180 ASN A C 1
ATOM 1410 O O . ASN A 1 180 ? 1.230 3.503 -17.305 1.00 97.88 180 ASN A O 1
ATOM 1414 N N . ALA A 1 181 ? 2.782 1.874 -17.176 1.00 97.88 181 ALA A N 1
ATOM 1415 C CA . ALA A 1 181 ? 1.839 0.772 -17.321 1.00 97.88 181 ALA A CA 1
ATOM 1416 C C . ALA A 1 181 ? 1.067 0.575 -16.010 1.00 97.88 181 ALA A C 1
ATOM 1418 O O . ALA A 1 181 ? -0.158 0.650 -15.996 1.00 97.88 181 ALA A O 1
ATOM 1419 N N . CYS A 1 182 ? 1.790 0.453 -14.898 1.00 98.25 182 CYS A N 1
ATOM 1420 C CA . CYS A 1 182 ? 1.210 0.141 -13.593 1.00 98.25 182 CYS A CA 1
ATOM 1421 C C . CYS A 1 182 ? 0.381 1.294 -13.015 1.00 98.25 182 CYS A C 1
ATOM 1423 O O . CYS A 1 182 ? -0.627 1.050 -12.370 1.00 98.25 182 CYS A O 1
ATOM 1425 N N . LEU A 1 183 ? 0.735 2.554 -13.297 1.00 97.81 183 LEU A N 1
ATOM 1426 C CA . LEU A 1 183 ? -0.062 3.714 -12.880 1.00 97.81 183 LEU A CA 1
ATOM 1427 C C . LEU A 1 183 ? -1.397 3.827 -13.639 1.00 97.81 183 LEU A C 1
ATOM 1429 O O . LEU A 1 183 ? -2.338 4.437 -13.136 1.00 97.81 183 LEU A O 1
ATOM 1433 N N . LYS A 1 184 ? -1.466 3.316 -14.875 1.00 97.69 184 LYS A N 1
ATOM 1434 C CA . LYS A 1 184 ? -2.694 3.335 -15.688 1.00 97.69 184 LYS A CA 1
ATOM 1435 C C . LYS A 1 184 ? -3.655 2.217 -15.307 1.00 97.69 184 LYS A C 1
ATOM 1437 O O . LYS A 1 184 ? -4.855 2.372 -15.513 1.00 97.69 184 LYS A O 1
ATOM 1442 N N . ASP A 1 185 ? -3.134 1.116 -14.780 1.00 97.94 185 ASP A N 1
ATOM 1443 C CA . ASP A 1 185 ? -3.956 0.049 -14.236 1.00 97.94 185 ASP A CA 1
ATOM 1444 C C . ASP A 1 185 ? -4.548 0.512 -12.899 1.00 97.94 185 ASP A C 1
ATOM 1446 O O . ASP A 1 185 ? -3.837 0.670 -11.906 1.00 97.94 185 ASP A O 1
ATOM 1450 N N . THR A 1 186 ? -5.855 0.767 -12.898 1.00 97.88 186 THR A N 1
ATOM 1451 C CA . THR A 1 186 ? -6.587 1.301 -11.740 1.00 97.88 186 THR A CA 1
ATOM 1452 C C . THR A 1 186 ? -7.481 0.270 -11.067 1.00 97.88 186 THR A C 1
ATOM 1454 O O . THR A 1 186 ? -8.082 0.581 -10.040 1.00 97.88 186 THR A O 1
ATOM 1457 N N . GLU A 1 187 ? -7.524 -0.966 -11.577 1.00 97.12 187 GLU A N 1
ATOM 1458 C CA . GLU A 1 187 ? -8.344 -2.021 -10.989 1.00 97.12 187 GLU A CA 1
ATOM 1459 C C . GLU A 1 187 ? -8.002 -2.239 -9.503 1.00 97.12 187 GLU A C 1
ATOM 1461 O O . GLU A 1 187 ? -6.827 -2.187 -9.133 1.00 97.12 187 GLU A O 1
ATOM 1466 N N . PRO A 1 188 ? -8.991 -2.512 -8.634 1.00 97.12 188 PRO A N 1
ATOM 1467 C CA . PRO A 1 188 ? -10.409 -2.704 -8.947 1.00 97.12 188 PRO A CA 1
ATOM 1468 C C . PRO A 1 188 ? -11.211 -1.398 -9.053 1.00 97.12 188 PRO A C 1
ATOM 1470 O O . PRO A 1 188 ? -12.422 -1.441 -9.263 1.00 97.12 188 PRO A O 1
ATOM 1473 N N . PHE A 1 189 ? -10.575 -0.240 -8.882 1.00 97.38 189 PHE A N 1
ATOM 1474 C CA . PHE A 1 189 ? -11.235 1.053 -8.989 1.00 97.38 189 PHE A CA 1
ATOM 1475 C C . PHE A 1 189 ? -11.440 1.459 -10.453 1.00 97.38 189 PHE A C 1
ATOM 1477 O O . PHE A 1 189 ? -10.657 1.119 -11.332 1.00 97.38 189 PHE A O 1
ATOM 1484 N N . GLU A 1 190 ? -12.474 2.258 -10.718 1.00 93.81 190 GLU A N 1
ATOM 1485 C CA . GLU A 1 190 ? -12.686 2.856 -12.048 1.00 93.81 190 GLU A CA 1
ATOM 1486 C C . GLU A 1 190 ? -11.673 3.972 -12.356 1.00 93.81 190 GLU A C 1
ATOM 1488 O O . GLU A 1 190 ? -11.454 4.344 -13.509 1.00 93.81 190 GLU A O 1
ATOM 1493 N N . ARG A 1 191 ? -11.096 4.562 -11.303 1.00 93.12 191 ARG A N 1
ATOM 1494 C CA . ARG A 1 191 ? -10.091 5.626 -11.346 1.00 93.12 191 ARG A CA 1
ATOM 1495 C C . ARG A 1 191 ? -9.331 5.679 -10.025 1.00 93.12 191 ARG A C 1
ATOM 1497 O O . ARG A 1 191 ? -9.800 5.150 -9.023 1.00 93.12 191 ARG A O 1
ATOM 1504 N N . ILE A 1 192 ? -8.213 6.400 -10.010 1.00 92.12 192 ILE A N 1
ATOM 1505 C CA . ILE A 1 192 ? -7.472 6.708 -8.778 1.00 92.12 192 ILE A CA 1
ATOM 1506 C C . ILE A 1 192 ? -8.410 7.406 -7.753 1.00 92.12 192 ILE A C 1
ATOM 1508 O O . ILE A 1 192 ? -8.974 8.450 -8.110 1.00 92.12 192 ILE A O 1
ATOM 1512 N N . PRO A 1 193 ? -8.609 6.845 -6.537 1.00 84.62 193 PRO A N 1
ATOM 1513 C CA . PRO A 1 193 ? -9.561 7.347 -5.528 1.00 84.62 193 PRO A CA 1
ATOM 1514 C C . PRO A 1 193 ? -9.163 8.606 -4.736 1.00 84.62 193 PRO A C 1
ATOM 1516 O O . PRO A 1 193 ? -7.969 8.960 -4.630 1.00 84.62 193 PRO A O 1
#

Radius of gyration: 17.75 Å; chains: 1; bounding box: 59×39×46 Å

Sequence (193 aa):
MSGGEERHKVYQTSPEGDEKLLTQCMKWRDQALRKDRTVQFMFQSLARAGCTMPTERVWCEHCSPSLSGGYRPDGSVTLCSNNVFSQKHVAETMVHELIHAFDDCRAHIEWNNCEHLACSEVRAAALSGDCRFLNEIQRGNISIAGQFKRCVRRRAELSIKMSPACKATTTVATVDKVFNACLKDTEPFERIP

InterPro domains:
  IPR019165 Peptidase M76, ATP23 [PF09768] (24-190)
  IPR019165 Peptidase M76, ATP23 [PTHR21711] (16-193)